Protein AF-A0A8H7Q8H1-F1 (afdb_monomer)

Mean predicted aligned error: 4.83 Å

Foldseek 3Di:
DLVVVLVVLCQCVDPDPCSVQVSLVVLLVCVVVVVDDLLCLLSLLVCLVPPDVVSVVVSLVSLLVLLVVQPDDDPVSCSLLLNVLSNLLSQLPPPQQDPDPVSVVVCLSSLVSSCSRHPDLVCLLVSLVVLVCLVQKAFPVDRVSSVSSVSVSVSNNVVSVVVCVVVVRDRDHDPDDDDRDCNTIDGPVVVVVVVVVVVVD

Structure (mmCIF, N/CA/C/O backbone):
data_AF-A0A8H7Q8H1-F1
#
_entry.id   AF-A0A8H7Q8H1-F1
#
loop_
_atom_site.group_PDB
_atom_site.id
_atom_site.type_symbol
_atom_site.label_atom_id
_atom_site.label_alt_id
_atom_site.label_comp_id
_atom_site.label_asym_id
_atom_site.label_entity_id
_atom_site.label_seq_id
_atom_site.pdbx_PDB_ins_code
_atom_site.Cartn_x
_atom_site.Cartn_y
_atom_site.Cartn_z
_atom_site.occupancy
_atom_site.B_iso_or_equiv
_atom_site.auth_seq_id
_atom_site.auth_comp_id
_atom_site.auth_asym_id
_atom_site.auth_atom_id
_atom_site.pdbx_PDB_model_num
ATOM 1 N N . SER A 1 1 ? 15.834 -10.174 -0.946 1.00 90.06 1 SER A N 1
ATOM 2 C CA . SER A 1 1 ? 16.113 -8.759 -1.277 1.00 90.06 1 SER A CA 1
ATOM 3 C C . SER A 1 1 ? 14.796 -8.019 -1.472 1.00 90.06 1 SER A C 1
ATOM 5 O O . SER A 1 1 ? 13.779 -8.690 -1.628 1.00 90.06 1 SER A O 1
ATOM 7 N N . VAL A 1 2 ? 14.800 -6.680 -1.468 1.00 92.88 2 VAL A N 1
ATOM 8 C CA . VAL A 1 2 ? 13.591 -5.875 -1.744 1.00 92.88 2 VAL A CA 1
ATOM 9 C C . VAL A 1 2 ? 13.109 -6.104 -3.183 1.00 92.88 2 VAL A C 1
ATOM 11 O O . VAL A 1 2 ? 12.002 -6.595 -3.365 1.00 92.88 2 VAL A O 1
ATOM 14 N N . LYS A 1 3 ? 14.018 -6.029 -4.167 1.00 93.44 3 LYS A N 1
ATOM 15 C CA . LYS A 1 3 ? 13.752 -6.392 -5.577 1.00 93.44 3 LYS A CA 1
ATOM 16 C C . LYS A 1 3 ? 13.130 -7.775 -5.791 1.00 93.44 3 LYS A C 1
ATOM 18 O O . LYS A 1 3 ? 12.316 -7.977 -6.684 1.00 93.44 3 LYS A O 1
ATOM 23 N N . GLY A 1 4 ? 13.532 -8.767 -4.994 1.00 96.75 4 GLY A N 1
ATOM 24 C CA . GLY A 1 4 ? 12.928 -10.101 -5.053 1.00 96.75 4 GLY A CA 1
ATOM 25 C C . GLY A 1 4 ? 11.491 -10.116 -4.527 1.00 96.75 4 GLY A C 1
ATOM 26 O O . GLY A 1 4 ? 10.650 -10.829 -5.064 1.00 96.75 4 GLY A O 1
ATOM 27 N N . PHE A 1 5 ? 11.208 -9.316 -3.498 1.00 97.25 5 PHE A N 1
ATOM 28 C CA . PHE A 1 5 ? 9.865 -9.151 -2.953 1.00 97.25 5 PHE A CA 1
ATOM 29 C C . PHE A 1 5 ? 8.951 -8.356 -3.896 1.00 97.25 5 PHE A C 1
ATOM 31 O O . PHE A 1 5 ? 7.821 -8.782 -4.090 1.00 97.25 5 PHE A O 1
ATOM 38 N N . GLU A 1 6 ? 9.435 -7.279 -4.524 1.00 96.75 6 GLU A N 1
ATOM 39 C CA . GLU A 1 6 ? 8.695 -6.522 -5.552 1.00 96.75 6 GLU A CA 1
ATOM 40 C C . GLU A 1 6 ? 8.217 -7.443 -6.681 1.00 96.75 6 GLU A C 1
ATOM 42 O O . GLU A 1 6 ? 7.028 -7.504 -6.976 1.00 96.75 6 GLU A O 1
ATOM 47 N N . LYS A 1 7 ? 9.128 -8.247 -7.247 1.00 96.88 7 LYS A N 1
ATOM 48 C CA . LYS A 1 7 ? 8.792 -9.218 -8.300 1.00 96.88 7 LYS A CA 1
ATOM 49 C C . LYS A 1 7 ? 7.787 -10.264 -7.831 1.00 96.88 7 LYS A C 1
ATOM 51 O O . LYS A 1 7 ? 6.855 -10.585 -8.556 1.00 96.88 7 LYS A O 1
ATOM 56 N N . LEU A 1 8 ? 7.977 -10.795 -6.622 1.00 98.06 8 LEU A N 1
ATOM 57 C CA . LEU A 1 8 ? 7.058 -11.770 -6.039 1.00 98.06 8 LEU A CA 1
ATOM 58 C C . LEU A 1 8 ? 5.660 -11.168 -5.833 1.00 98.06 8 LEU A C 1
ATOM 60 O O . LEU A 1 8 ? 4.670 -11.858 -6.060 1.00 98.06 8 LEU A O 1
ATOM 64 N N . ALA A 1 9 ? 5.571 -9.901 -5.423 1.00 98.31 9 ALA A N 1
ATOM 65 C CA . ALA A 1 9 ? 4.304 -9.227 -5.168 1.00 98.31 9 ALA A CA 1
ATOM 66 C C . ALA A 1 9 ? 3.413 -9.174 -6.417 1.00 98.31 9 ALA A C 1
ATOM 68 O O . ALA A 1 9 ? 2.216 -9.408 -6.292 1.00 98.31 9 ALA A O 1
ATOM 69 N N . LEU A 1 10 ? 3.990 -8.976 -7.607 1.00 98.19 10 LEU A N 1
ATOM 70 C CA . LEU A 1 10 ? 3.256 -8.935 -8.882 1.00 98.19 10 LEU A CA 1
ATOM 71 C C . LEU A 1 10 ? 2.565 -10.263 -9.245 1.00 98.19 10 LEU A C 1
ATOM 73 O O . LEU A 1 10 ? 1.699 -10.284 -10.111 1.00 98.19 10 LEU A O 1
ATOM 77 N N . THR A 1 11 ? 2.868 -11.367 -8.553 1.00 98.50 11 THR A N 1
ATOM 78 C CA . THR A 1 11 ? 2.180 -12.659 -8.754 1.00 98.50 11 THR A CA 1
ATOM 79 C C . THR A 1 11 ? 0.672 -12.5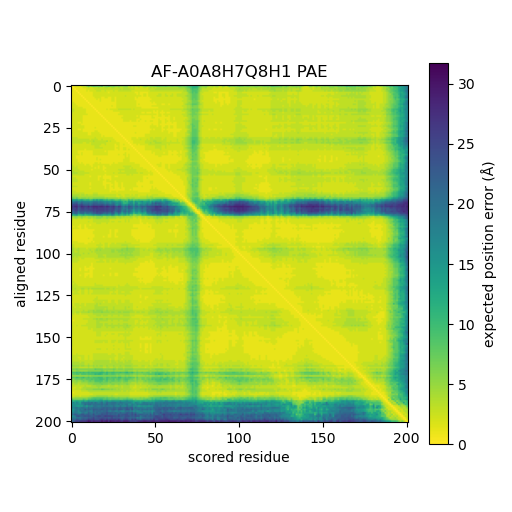63 -8.480 1.00 98.50 11 THR A C 1
ATOM 81 O O . THR A 1 11 ? -0.112 -13.291 -9.082 1.00 98.50 11 THR A O 1
ATOM 84 N N . VAL A 1 12 ? 0.221 -11.637 -7.619 1.00 98.19 12 VAL A N 1
ATOM 85 C CA . VAL A 1 12 ? -1.225 -11.389 -7.420 1.00 98.19 12 VAL A CA 1
ATOM 86 C C . VAL A 1 12 ? -1.902 -10.716 -8.618 1.00 98.19 12 VAL A C 1
ATOM 88 O O . VAL A 1 12 ? -3.112 -10.541 -8.593 1.00 98.19 12 VAL A O 1
ATOM 91 N N . GLN A 1 13 ? -1.153 -10.343 -9.655 1.00 98.19 13 GLN A N 1
ATOM 92 C CA . GLN A 1 13 ? -1.640 -9.735 -10.897 1.00 98.19 13 GLN A CA 1
ATOM 93 C C . GLN A 1 13 ? -1.313 -10.601 -12.124 1.00 98.19 13 GLN A C 1
ATOM 95 O O . GLN A 1 13 ? -1.381 -10.128 -13.256 1.00 98.19 13 GLN A O 1
ATOM 100 N N . ASP A 1 14 ? -0.952 -11.871 -11.913 1.00 98.44 14 ASP A N 1
ATOM 101 C CA . ASP A 1 14 ? -0.686 -12.819 -12.994 1.00 98.44 14 ASP A CA 1
ATOM 102 C C . ASP A 1 14 ? -1.880 -12.927 -13.960 1.00 98.44 14 ASP A C 1
ATOM 104 O O . ASP A 1 14 ? -3.038 -12.831 -13.553 1.00 98.44 14 ASP A O 1
ATOM 108 N N . ALA A 1 15 ? -1.627 -13.158 -15.248 1.00 97.38 15 ALA A N 1
ATOM 109 C CA . ALA A 1 15 ? -2.695 -13.304 -16.236 1.00 97.38 15 ALA A CA 1
ATOM 110 C C . ALA A 1 15 ? -3.632 -14.491 -15.922 1.00 97.38 15 ALA A C 1
ATOM 112 O O . ALA A 1 15 ? -4.824 -14.446 -16.236 1.00 97.38 15 ALA A O 1
ATOM 113 N N . VAL A 1 16 ? -3.118 -15.536 -15.268 1.00 98.44 16 VAL A N 1
ATOM 114 C CA . VAL A 1 16 ? -3.847 -16.759 -14.919 1.00 98.44 16 VAL A CA 1
ATOM 115 C C . VAL A 1 16 ? -4.549 -16.599 -13.570 1.00 98.44 16 VAL A C 1
ATOM 117 O O . VAL A 1 16 ? -3.918 -16.334 -12.545 1.00 98.44 16 VAL A O 1
ATOM 120 N N . PHE A 1 17 ? -5.869 -16.796 -13.553 1.00 98.31 17 PHE A N 1
ATOM 121 C CA . PHE A 1 17 ? -6.681 -16.637 -12.343 1.00 98.31 17 PHE A CA 1
ATOM 122 C C . PHE A 1 17 ? -6.233 -17.562 -11.212 1.00 98.31 17 PHE A C 1
ATOM 124 O O . PHE A 1 17 ? -6.091 -17.121 -10.076 1.00 98.31 17 PHE A O 1
ATOM 131 N N . GLU A 1 18 ? -5.951 -18.823 -11.517 1.00 98.44 18 GLU A N 1
ATOM 132 C CA . GLU A 1 18 ? -5.557 -19.838 -10.544 1.00 98.44 18 GLU A CA 1
ATOM 133 C C . GLU A 1 18 ? -4.251 -19.468 -9.829 1.00 98.44 18 GLU A C 1
ATOM 135 O O . GLU A 1 18 ? -4.090 -19.758 -8.643 1.00 98.44 18 GLU A O 1
ATOM 140 N N . VAL A 1 19 ? -3.338 -18.777 -10.524 1.00 98.56 19 VAL A N 1
ATOM 141 C CA . VAL A 1 19 ? -2.093 -18.264 -9.939 1.00 98.56 19 VAL A CA 1
ATOM 142 C C . VAL A 1 19 ? -2.401 -17.124 -8.971 1.00 98.56 19 VAL A C 1
ATOM 144 O O . VAL A 1 19 ? -1.971 -17.178 -7.815 1.00 98.56 1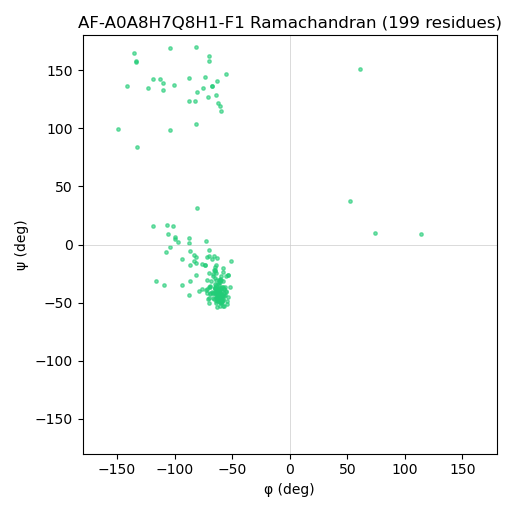9 VAL A O 1
ATOM 147 N N . ARG A 1 20 ? -3.200 -16.132 -9.396 1.00 98.50 20 ARG A N 1
ATOM 148 C CA . ARG A 1 20 ? -3.607 -15.009 -8.533 1.00 98.50 20 ARG A CA 1
ATOM 149 C C . ARG A 1 20 ? -4.361 -15.489 -7.297 1.00 98.50 20 ARG A C 1
ATOM 151 O O . ARG A 1 20 ? -4.032 -15.082 -6.182 1.00 98.50 20 ARG A O 1
ATOM 158 N N . ALA A 1 21 ? -5.341 -16.371 -7.485 1.00 98.50 21 ALA A N 1
ATOM 159 C CA . ALA A 1 21 ? -6.168 -16.934 -6.427 1.00 98.50 21 ALA A CA 1
ATOM 160 C C . ALA A 1 21 ? -5.332 -17.763 -5.449 1.00 98.50 21 ALA A C 1
ATOM 162 O O . ALA A 1 21 ? -5.311 -17.449 -4.260 1.00 98.50 21 ALA A O 1
ATOM 163 N N . GLY A 1 22 ? -4.566 -18.745 -5.935 1.00 98.62 22 GLY A N 1
ATOM 164 C CA . GLY A 1 22 ? -3.754 -19.609 -5.077 1.00 98.62 22 GLY A CA 1
ATOM 165 C C . GLY A 1 22 ? -2.695 -18.839 -4.284 1.00 98.62 22 GLY A C 1
ATOM 166 O O . GLY A 1 22 ? -2.492 -19.092 -3.093 1.00 98.62 22 GLY A O 1
ATOM 167 N N . PHE A 1 23 ? -2.050 -17.847 -4.905 1.00 98.62 23 PHE A N 1
ATOM 168 C CA . PHE A 1 23 ? -1.070 -17.009 -4.217 1.00 98.62 23 PHE A CA 1
ATOM 169 C C . PHE A 1 23 ? -1.726 -16.092 -3.171 1.00 98.62 23 PHE A C 1
ATOM 171 O O . PHE A 1 23 ? -1.230 -15.978 -2.047 1.00 98.62 23 PHE A O 1
ATOM 178 N N . SER A 1 24 ? -2.876 -15.496 -3.495 1.00 98.56 24 SER A N 1
ATOM 179 C CA . SER A 1 24 ? -3.635 -14.651 -2.564 1.00 98.56 24 SER A CA 1
ATOM 180 C C . SER A 1 24 ? -4.174 -15.446 -1.374 1.00 98.56 24 SER A C 1
ATOM 182 O O . SER A 1 24 ? -4.069 -14.994 -0.233 1.00 98.56 24 SER A O 1
ATOM 184 N N . GLU A 1 25 ? -4.696 -16.651 -1.607 1.00 98.25 25 GLU A N 1
ATOM 185 C CA . GLU A 1 25 ? -5.156 -17.565 -0.560 1.00 98.25 25 GLU A CA 1
ATOM 186 C C . GLU A 1 25 ? -4.021 -17.965 0.384 1.00 98.25 25 GLU A C 1
ATOM 188 O O . GLU A 1 25 ? -4.196 -17.933 1.604 1.00 98.25 25 GLU A O 1
ATOM 193 N N . MET A 1 26 ? -2.842 -18.283 -0.161 1.00 98.50 26 MET A N 1
ATOM 194 C CA . MET A 1 26 ? -1.646 -18.563 0.633 1.00 98.50 26 MET A CA 1
ATOM 195 C C . MET A 1 26 ? -1.266 -17.356 1.504 1.00 98.50 26 MET A C 1
ATOM 197 O O . MET A 1 26 ? -1.068 -17.521 2.708 1.00 98.50 26 MET A O 1
ATOM 201 N N . ILE A 1 27 ? -1.219 -16.143 0.933 1.00 98.38 27 ILE A N 1
ATOM 202 C CA . ILE A 1 27 ? -0.921 -14.918 1.693 1.00 98.38 27 ILE A CA 1
ATOM 203 C C . ILE A 1 27 ? -1.935 -14.719 2.822 1.00 98.38 27 ILE A C 1
ATOM 205 O O . ILE A 1 27 ? -1.538 -14.490 3.964 1.00 98.38 27 ILE A O 1
ATOM 209 N N . ILE A 1 28 ? -3.233 -14.818 2.525 1.00 97.44 28 ILE A N 1
ATOM 210 C CA . ILE A 1 28 ? -4.310 -14.636 3.507 1.00 97.44 28 ILE A CA 1
ATOM 211 C C . ILE A 1 28 ? -4.180 -15.658 4.640 1.00 97.44 28 ILE A C 1
ATOM 213 O O . ILE A 1 28 ? -4.184 -15.279 5.813 1.00 97.44 28 ILE A O 1
ATOM 217 N N . ARG A 1 29 ? -4.021 -16.943 4.302 1.00 97.50 29 ARG A N 1
ATOM 218 C CA . ARG A 1 29 ? -3.867 -18.035 5.270 1.00 97.50 29 ARG A CA 1
ATOM 219 C C . ARG A 1 29 ? -2.662 -17.810 6.182 1.00 97.50 29 ARG A C 1
ATOM 221 O O . ARG A 1 29 ? -2.789 -17.936 7.401 1.00 97.50 29 ARG A O 1
ATOM 228 N N . ASP A 1 30 ? -1.514 -17.464 5.609 1.00 97.44 30 ASP A N 1
ATOM 229 C CA . ASP A 1 30 ? -0.256 -17.397 6.354 1.00 97.44 30 ASP A CA 1
ATOM 230 C C . ASP A 1 3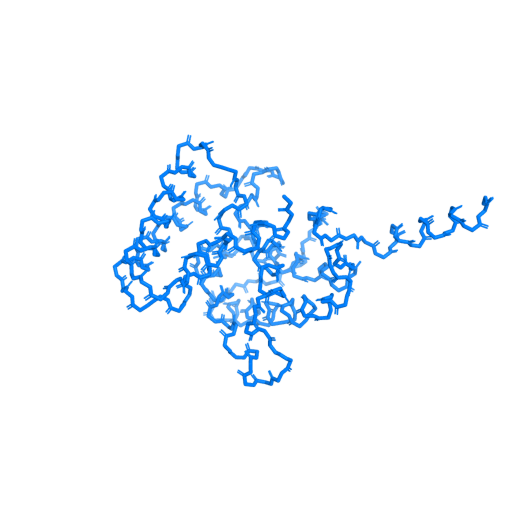0 ? -0.108 -16.076 7.129 1.00 97.44 30 ASP A C 1
ATOM 232 O O . ASP A 1 30 ? 0.504 -16.052 8.196 1.00 97.44 30 ASP A O 1
ATOM 236 N N . LEU A 1 31 ? -0.743 -14.986 6.681 1.00 94.88 31 LEU A N 1
ATOM 237 C CA . LEU A 1 31 ? -0.927 -13.786 7.507 1.00 94.88 31 LEU A CA 1
ATOM 238 C C . LEU A 1 31 ? -1.884 -14.052 8.675 1.00 94.88 31 LEU A C 1
ATOM 240 O O . LEU A 1 31 ? -1.629 -13.597 9.789 1.00 94.88 31 LEU A O 1
ATOM 244 N N . GLN A 1 32 ? -2.970 -14.799 8.449 1.00 92.56 32 GLN A N 1
ATOM 245 C CA . GLN A 1 32 ? -3.942 -15.120 9.496 1.00 92.56 32 GLN A CA 1
ATOM 246 C C . GLN A 1 32 ? -3.341 -16.000 10.600 1.00 92.56 32 GLN A C 1
ATOM 248 O O . GLN A 1 32 ? -3.680 -15.821 11.770 1.00 92.56 32 GLN A O 1
ATOM 253 N N . SER A 1 33 ? -2.456 -16.936 10.246 1.00 93.38 33 SER A N 1
ATOM 254 C CA . SER A 1 33 ? -1.745 -17.788 11.208 1.00 93.38 33 SER A CA 1
ATOM 255 C C . SER A 1 33 ? -0.524 -17.113 11.844 1.00 93.38 33 SER A C 1
ATOM 257 O O . SER A 1 33 ? 0.036 -17.648 12.799 1.00 93.38 33 SER A O 1
ATOM 259 N N . GLY A 1 34 ? -0.101 -15.952 11.331 1.00 91.38 34 GLY A N 1
ATOM 260 C CA . GLY A 1 34 ? 1.136 -15.279 11.737 1.00 91.38 34 GLY A CA 1
ATOM 261 C C . GLY A 1 34 ? 2.412 -15.939 11.200 1.00 91.38 34 GLY A C 1
ATOM 262 O O . GLY A 1 34 ? 3.507 -15.563 11.612 1.00 91.38 34 GLY A O 1
ATOM 263 N N . ALA A 1 35 ? 2.290 -16.906 10.285 1.00 95.56 35 ALA A N 1
ATOM 264 C CA . ALA A 1 35 ? 3.418 -17.556 9.621 1.00 95.56 35 ALA A CA 1
ATOM 265 C C . ALA A 1 35 ? 4.090 -16.659 8.564 1.00 95.56 35 ALA A C 1
ATOM 267 O O . ALA A 1 35 ? 5.228 -16.916 8.171 1.00 95.56 35 ALA A O 1
ATOM 268 N N . LEU A 1 36 ? 3.406 -15.602 8.110 1.00 95.31 36 LEU A N 1
ATOM 269 C CA . LEU A 1 36 ? 3.907 -14.661 7.112 1.00 95.31 36 LEU A CA 1
ATOM 270 C C . LEU A 1 36 ? 4.153 -13.268 7.701 1.00 95.31 36 LEU A C 1
ATOM 272 O O . LEU A 1 36 ? 3.389 -12.763 8.521 1.00 95.31 36 LEU A O 1
ATOM 276 N N . HIS A 1 37 ? 5.224 -12.616 7.242 1.00 94.31 37 HIS A N 1
ATOM 277 C CA . HIS A 1 37 ? 5.578 -11.269 7.688 1.00 94.31 37 HIS A CA 1
ATOM 278 C C . HIS A 1 37 ? 4.485 -10.237 7.316 1.00 94.31 37 HIS A C 1
ATOM 280 O O . HIS A 1 37 ? 4.009 -10.252 6.179 1.00 94.31 37 HIS A O 1
ATOM 286 N N . PRO A 1 38 ? 4.149 -9.253 8.176 1.00 92.62 38 PRO A N 1
ATOM 287 C CA . PRO A 1 38 ? 3.082 -8.279 7.901 1.00 92.62 38 PRO A CA 1
ATOM 288 C C . PRO A 1 38 ? 3.252 -7.441 6.624 1.00 92.62 38 PRO A C 1
ATOM 290 O O . PRO A 1 38 ? 2.277 -6.940 6.076 1.00 92.62 38 PRO A O 1
ATOM 293 N N . ARG A 1 39 ? 4.470 -7.318 6.084 1.00 93.62 39 ARG A N 1
ATOM 294 C CA . ARG A 1 39 ? 4.707 -6.627 4.796 1.00 93.62 39 ARG A CA 1
ATOM 295 C C . ARG A 1 39 ? 3.839 -7.164 3.647 1.00 93.62 39 ARG A C 1
ATOM 297 O O . ARG A 1 39 ? 3.554 -6.427 2.712 1.00 93.62 39 ARG A O 1
ATOM 304 N N . TYR A 1 40 ? 3.405 -8.427 3.717 1.00 97.12 40 TYR A N 1
ATOM 305 C CA . TYR A 1 40 ? 2.558 -9.038 2.693 1.00 97.12 40 TYR A CA 1
ATOM 306 C C . TYR A 1 40 ? 1.113 -8.509 2.691 1.00 97.12 40 TYR A C 1
ATOM 308 O O . TYR A 1 40 ? 0.416 -8.719 1.704 1.00 97.12 40 TYR A O 1
ATOM 316 N N . PHE A 1 41 ? 0.675 -7.745 3.704 1.00 97.00 41 PHE A N 1
ATOM 317 C CA . PHE A 1 41 ? -0.578 -6.980 3.601 1.00 97.00 41 PHE A CA 1
ATOM 318 C C . PHE A 1 41 ? -0.553 -6.031 2.398 1.00 97.00 41 PHE A C 1
ATOM 320 O O . PHE A 1 41 ? -1.553 -5.921 1.698 1.00 97.00 41 PHE A O 1
ATOM 327 N N . ALA A 1 42 ? 0.601 -5.411 2.119 1.00 97.56 42 ALA A N 1
ATOM 328 C CA . ALA A 1 42 ? 0.773 -4.495 0.994 1.00 97.56 42 ALA A CA 1
ATOM 329 C C . ALA A 1 42 ? 0.466 -5.157 -0.361 1.00 97.56 42 ALA A C 1
ATOM 331 O O . ALA A 1 42 ? -0.127 -4.538 -1.237 1.00 97.56 42 ALA A O 1
ATOM 332 N N . VAL A 1 43 ? 0.829 -6.437 -0.498 1.00 98.56 43 VAL A N 1
ATOM 333 C CA . VAL A 1 43 ? 0.649 -7.221 -1.727 1.00 98.56 43 VAL A CA 1
ATOM 334 C C . VAL A 1 43 ? -0.834 -7.401 -2.048 1.00 98.56 43 VAL A C 1
ATOM 336 O O . VAL A 1 43 ? -1.232 -7.275 -3.198 1.00 98.56 43 VAL A O 1
ATOM 339 N N . LEU A 1 44 ? -1.681 -7.611 -1.037 1.00 98.56 44 LEU A N 1
ATOM 340 C CA . LEU A 1 44 ? -3.121 -7.785 -1.244 1.00 98.56 44 LEU A CA 1
ATOM 341 C C . LEU A 1 44 ? -3.812 -6.526 -1.786 1.00 98.56 44 LEU A C 1
ATOM 343 O O . LEU A 1 44 ? -4.874 -6.637 -2.393 1.00 98.56 44 LEU A O 1
ATOM 347 N N . PHE A 1 45 ? -3.230 -5.337 -1.605 1.00 98.62 45 PHE A N 1
ATOM 348 C CA . PHE A 1 45 ? -3.770 -4.115 -2.205 1.00 98.62 45 PHE A CA 1
ATOM 349 C C . PHE A 1 45 ? -3.474 -4.011 -3.707 1.00 98.62 45 PHE A C 1
ATOM 351 O O . PHE A 1 45 ? -4.179 -3.280 -4.392 1.00 98.62 45 PHE A O 1
ATOM 358 N N . LEU A 1 46 ? -2.520 -4.780 -4.251 1.00 98.62 46 LEU A N 1
ATOM 359 C CA . LEU A 1 46 ? -2.280 -4.865 -5.702 1.00 98.62 46 LEU A CA 1
ATOM 360 C C . LEU A 1 46 ? -3.404 -5.600 -6.452 1.00 98.62 46 LEU A C 1
ATOM 362 O O . LEU A 1 46 ? -3.479 -5.542 -7.676 1.00 98.62 46 LEU A O 1
ATOM 366 N N . LEU A 1 47 ? -4.334 -6.230 -5.732 1.00 98.38 47 LEU A N 1
ATOM 367 C CA . LEU A 1 47 ? -5.535 -6.815 -6.324 1.00 98.38 47 LEU A CA 1
ATOM 368 C C . LEU A 1 47 ? -6.561 -5.763 -6.765 1.00 98.38 47 LEU A C 1
ATOM 370 O O . LEU A 1 47 ? -7.632 -6.148 -7.200 1.00 98.38 47 LEU A O 1
ATOM 374 N N . ALA A 1 48 ? -6.307 -4.453 -6.661 1.00 98.12 48 ALA A N 1
ATOM 375 C CA . ALA A 1 48 ? -7.317 -3.417 -6.923 1.00 98.12 48 ALA A CA 1
ATOM 376 C C . ALA A 1 48 ? -8.019 -3.498 -8.290 1.00 98.12 48 ALA A C 1
ATOM 378 O O . ALA A 1 48 ? -9.174 -3.085 -8.390 1.00 98.12 48 ALA A O 1
ATOM 379 N N . HIS A 1 49 ? -7.357 -4.073 -9.296 1.00 97.50 49 HIS A N 1
ATOM 380 C CA . HIS A 1 49 ? -7.910 -4.320 -10.633 1.00 97.50 49 HIS A CA 1
ATOM 381 C C . HIS A 1 49 ? -8.349 -5.776 -10.864 1.00 97.50 49 HIS A C 1
ATOM 383 O O . HIS A 1 49 ? -8.528 -6.186 -12.006 1.00 97.50 49 HIS A O 1
ATOM 389 N N . GLU A 1 50 ? -8.511 -6.577 -9.807 1.00 98.00 50 GLU A N 1
ATOM 390 C CA . GLU A 1 50 ? -8.900 -7.988 -9.909 1.00 98.00 50 GLU A CA 1
ATOM 391 C C . GLU A 1 50 ? -10.274 -8.135 -10.590 1.00 98.00 50 GLU A C 1
ATOM 393 O O . GLU A 1 50 ? -11.276 -7.644 -10.050 1.00 98.00 50 GLU A O 1
ATOM 398 N N . PRO A 1 51 ? -10.353 -8.832 -11.743 1.00 97.56 51 PRO A N 1
ATOM 399 C CA . PRO A 1 51 ? -11.618 -9.055 -12.439 1.00 97.56 51 PRO A CA 1
ATOM 400 C C . PRO A 1 51 ? -12.568 -9.980 -11.666 1.00 97.56 51 PRO A C 1
ATOM 402 O O . PRO A 1 51 ? -13.791 -9.802 -11.733 1.00 97.56 51 PRO A O 1
ATOM 405 N N . GLU A 1 52 ? -12.036 -10.936 -10.898 1.00 98.12 52 GLU A N 1
ATOM 406 C CA . GLU A 1 52 ? -12.847 -11.906 -10.170 1.00 98.12 52 GLU A CA 1
ATOM 407 C C . GLU A 1 52 ? -13.379 -11.337 -8.850 1.00 98.12 52 GLU A C 1
ATOM 409 O O . GLU A 1 52 ? -12.702 -11.237 -7.819 1.00 98.12 52 GLU A O 1
ATOM 414 N N . LYS A 1 53 ? -14.668 -10.985 -8.871 1.00 97.06 53 LYS A N 1
ATOM 415 C CA . LYS A 1 53 ? -15.360 -10.303 -7.764 1.00 97.06 53 LYS A CA 1
ATOM 416 C C . LYS A 1 53 ? -15.315 -11.075 -6.447 1.00 97.06 53 LYS A C 1
ATOM 418 O O . LYS A 1 53 ? -15.337 -10.455 -5.382 1.00 97.06 53 LYS A O 1
ATOM 423 N N . ASP A 1 54 ? -15.289 -12.401 -6.506 1.00 97.69 54 ASP A N 1
ATOM 424 C CA . ASP A 1 54 ? -15.274 -13.258 -5.322 1.00 97.69 54 ASP A CA 1
ATOM 425 C C . ASP A 1 54 ? -13.936 -13.177 -4.583 1.00 97.69 54 ASP A C 1
ATOM 427 O O . ASP A 1 54 ? -13.934 -12.941 -3.370 1.00 97.69 54 ASP A O 1
ATOM 431 N N . LEU A 1 55 ? -12.819 -13.245 -5.317 1.00 97.75 55 LEU A N 1
ATOM 432 C CA . LEU A 1 55 ? -11.476 -13.066 -4.765 1.00 97.75 55 LEU A CA 1
ATOM 433 C C . LEU A 1 55 ? -11.327 -11.667 -4.155 1.00 97.75 55 LEU A C 1
ATOM 435 O O . LEU A 1 55 ? -10.949 -11.521 -2.992 1.00 97.75 55 LEU A O 1
ATOM 439 N N . MET A 1 56 ? -11.738 -10.631 -4.890 1.00 98.12 56 MET A N 1
ATOM 440 C CA . MET A 1 56 ? -11.742 -9.252 -4.393 1.00 98.12 56 MET A CA 1
ATOM 441 C C . MET A 1 56 ? -12.579 -9.095 -3.110 1.00 98.12 56 MET A C 1
ATOM 443 O O . MET A 1 56 ? -12.153 -8.454 -2.143 1.00 98.12 56 MET A O 1
ATOM 447 N N . ARG A 1 57 ? -13.778 -9.691 -3.062 1.00 97.88 57 ARG A N 1
ATOM 448 C CA . ARG A 1 57 ? -14.658 -9.638 -1.885 1.00 97.88 57 ARG A CA 1
ATOM 449 C C . ARG A 1 57 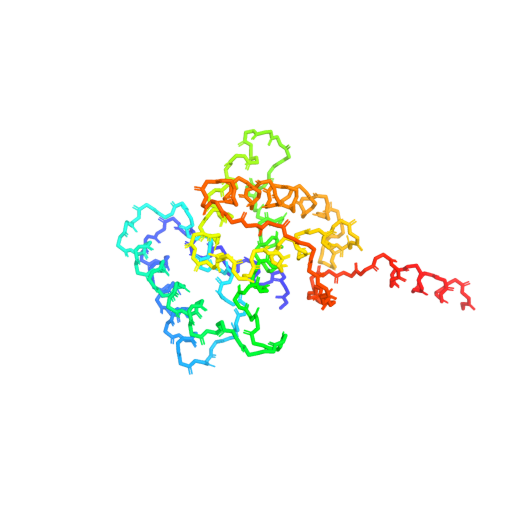? -14.011 -10.305 -0.671 1.00 97.88 57 ARG A C 1
ATOM 451 O O . ARG A 1 57 ? -14.046 -9.723 0.417 1.00 97.88 57 ARG A O 1
ATOM 458 N N . GLN A 1 58 ? -13.420 -11.487 -0.845 1.00 97.69 58 GLN A N 1
ATOM 459 C CA . GLN A 1 58 ? -12.717 -12.212 0.217 1.00 97.69 58 GLN A CA 1
ATOM 460 C C . GLN A 1 58 ? -11.529 -11.405 0.750 1.00 97.69 58 GLN A C 1
ATOM 462 O O . GLN A 1 58 ? -11.417 -11.205 1.963 1.00 97.69 58 GLN A O 1
ATOM 467 N N . THR A 1 59 ? -10.699 -10.866 -0.143 1.00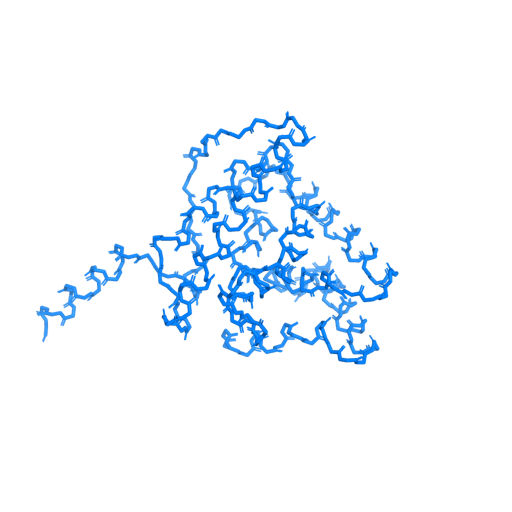 97.75 59 THR A N 1
ATOM 468 C CA . THR A 1 59 ? -9.548 -10.028 0.209 1.00 97.75 59 THR A CA 1
ATOM 469 C C . THR A 1 59 ? -9.973 -8.781 0.985 1.00 97.75 59 THR A C 1
ATOM 471 O O . THR A 1 59 ? -9.433 -8.504 2.058 1.00 97.75 59 THR A O 1
ATOM 474 N N . LYS A 1 60 ? -11.001 -8.056 0.520 1.00 98.00 60 LYS A N 1
ATOM 475 C CA . LYS A 1 60 ? -11.542 -6.887 1.237 1.00 98.00 60 LYS A CA 1
ATOM 476 C C . LYS A 1 60 ? -12.038 -7.249 2.635 1.00 98.00 60 LYS A C 1
ATOM 478 O O . LYS A 1 60 ? -11.775 -6.508 3.584 1.00 98.00 60 LYS A O 1
ATOM 483 N N . ALA A 1 61 ? -12.760 -8.362 2.772 1.00 97.44 61 ALA A N 1
ATOM 484 C CA . ALA A 1 61 ? -13.262 -8.825 4.063 1.00 97.44 61 ALA A CA 1
ATOM 485 C C . ALA A 1 61 ? -12.113 -9.151 5.031 1.00 97.44 61 ALA A C 1
ATOM 487 O O . ALA A 1 61 ? -12.150 -8.731 6.190 1.00 97.44 61 ALA A O 1
ATOM 488 N N . PHE A 1 62 ? -11.073 -9.830 4.541 1.00 96.56 62 PHE A N 1
ATOM 489 C CA . PHE A 1 62 ? -9.864 -10.132 5.301 1.00 96.56 62 PHE A CA 1
ATOM 490 C C . PHE A 1 62 ? -9.147 -8.857 5.773 1.00 96.56 62 PHE A C 1
ATOM 492 O O . PHE A 1 62 ? -8.943 -8.676 6.976 1.00 96.56 62 PHE A O 1
ATOM 499 N N . LEU A 1 63 ? -8.846 -7.931 4.859 1.00 96.19 63 LEU A N 1
ATOM 500 C CA . LEU A 1 63 ? -8.152 -6.678 5.174 1.00 96.19 63 LEU A CA 1
ATOM 501 C C . LEU A 1 63 ? -8.928 -5.833 6.194 1.00 96.19 63 LEU A C 1
ATOM 503 O O . LEU A 1 63 ? -8.357 -5.387 7.187 1.00 96.19 63 LEU A O 1
ATOM 507 N N . LYS A 1 64 ? -10.247 -5.682 6.014 1.00 95.38 64 LYS A N 1
ATOM 508 C CA . LYS A 1 64 ? -11.112 -4.939 6.951 1.00 95.38 64 LYS A CA 1
ATOM 509 C C . LYS A 1 64 ? -11.163 -5.578 8.334 1.00 95.38 64 LYS A C 1
ATOM 511 O O . LYS A 1 64 ? -11.191 -4.869 9.339 1.00 95.38 64 LYS A O 1
ATOM 516 N N . LYS A 1 65 ? -11.194 -6.913 8.404 1.00 92.75 65 LYS A N 1
ATOM 517 C CA . LYS A 1 65 ? -11.148 -7.642 9.678 1.00 92.75 65 LYS A CA 1
ATOM 518 C C . LYS A 1 65 ? -9.839 -7.351 10.412 1.00 92.75 65 LYS A C 1
ATOM 520 O O . LYS A 1 65 ? -9.878 -7.031 11.596 1.00 92.75 65 LYS A O 1
ATOM 525 N N . HIS A 1 66 ? -8.705 -7.410 9.715 1.00 89.44 66 HIS A N 1
ATOM 526 C CA . HIS A 1 66 ? -7.405 -7.121 10.318 1.00 89.44 66 HIS A CA 1
ATOM 527 C C . HIS A 1 66 ? -7.234 -5.643 10.681 1.00 89.44 66 HIS A C 1
ATOM 529 O O . HIS A 1 66 ? -6.691 -5.367 11.744 1.00 89.44 66 HIS A O 1
ATOM 535 N N . ALA A 1 67 ? -7.754 -4.698 9.896 1.00 88.31 67 ALA A N 1
ATOM 536 C CA . ALA A 1 67 ? -7.754 -3.286 10.284 1.00 88.31 67 ALA A CA 1
ATOM 537 C C . ALA A 1 67 ? -8.461 -3.097 11.635 1.00 88.31 67 ALA A C 1
ATOM 539 O O . ALA A 1 67 ? -7.858 -2.628 12.596 1.00 88.31 67 ALA A O 1
ATOM 540 N N . LYS A 1 68 ? -9.694 -3.611 11.758 1.00 83.38 68 LYS A N 1
ATOM 541 C CA . LYS A 1 68 ? -10.513 -3.530 12.982 1.00 83.38 68 LYS A CA 1
ATOM 542 C C . LYS A 1 68 ? -9.848 -4.114 14.226 1.00 83.38 68 LYS A C 1
ATOM 544 O O . LYS A 1 68 ? -9.936 -3.511 15.287 1.00 83.38 68 LYS A O 1
ATOM 549 N N . VAL A 1 69 ? -9.208 -5.276 14.110 1.00 72.81 69 VAL A N 1
ATOM 550 C CA . VAL A 1 69 ? -8.606 -5.974 15.261 1.00 72.81 69 VAL A CA 1
ATOM 551 C C . VAL A 1 69 ? -7.369 -5.247 15.807 1.00 72.81 69 VAL A C 1
ATOM 553 O O . VAL A 1 69 ? -7.050 -5.399 16.983 1.00 72.81 69 VAL A O 1
ATOM 556 N N . ASN A 1 70 ? -6.682 -4.449 14.985 1.00 63.09 70 ASN A N 1
ATOM 557 C CA . ASN A 1 70 ? -5.424 -3.802 15.371 1.00 63.09 70 ASN A CA 1
ATOM 558 C C . ASN A 1 70 ? -5.549 -2.312 15.701 1.00 63.09 70 ASN A C 1
ATOM 560 O O . ASN A 1 70 ? -4.566 -1.708 16.134 1.00 63.09 70 ASN A O 1
ATOM 564 N N . HIS A 1 71 ? -6.743 -1.730 15.569 1.00 55.66 71 HIS A N 1
ATOM 565 C CA . HIS A 1 71 ? -7.005 -0.384 16.065 1.00 55.66 71 HIS A CA 1
ATOM 566 C C . HIS A 1 71 ? -6.831 -0.335 17.594 1.00 55.66 71 HIS A C 1
ATOM 568 O O . HIS A 1 71 ? -7.505 -1.052 18.331 1.00 55.66 71 HIS A O 1
ATOM 574 N N . GLY A 1 72 ? -5.932 0.532 18.076 1.00 49.16 72 GLY A N 1
ATOM 575 C CA . GLY A 1 72 ? -5.941 0.988 19.474 1.00 49.16 72 GLY A CA 1
ATOM 576 C C . GLY A 1 72 ? -4.774 0.592 20.387 1.00 49.16 72 GLY A C 1
ATOM 577 O O . GLY A 1 72 ? -4.859 0.854 21.583 1.00 49.16 72 GLY A O 1
ATOM 578 N N . LEU A 1 73 ? -3.671 0.007 19.904 1.00 41.28 73 LEU A N 1
ATOM 579 C CA . LEU A 1 73 ? -2.580 -0.430 20.795 1.00 41.28 73 LEU A CA 1
ATOM 580 C C . LEU A 1 73 ? -1.184 -0.012 20.318 1.00 41.28 73 LEU A C 1
ATOM 582 O O . LEU A 1 73 ? -0.457 -0.837 19.782 1.00 41.28 73 LEU A O 1
ATOM 586 N N . VAL A 1 74 ? -0.783 1.227 20.639 1.00 49.31 74 VAL A N 1
ATOM 587 C CA . VAL A 1 74 ? 0.604 1.742 20.563 1.00 49.31 74 VAL A CA 1
ATOM 588 C C . VAL A 1 74 ? 1.204 1.717 19.139 1.00 49.31 74 VAL A C 1
ATOM 590 O O . VAL A 1 74 ? 0.898 0.874 18.304 1.00 49.31 74 VAL A O 1
ATOM 593 N N . ALA A 1 75 ? 2.119 2.641 18.834 1.00 48.31 75 ALA A N 1
ATOM 594 C CA . ALA A 1 75 ? 2.784 2.762 17.526 1.00 48.31 75 ALA A CA 1
ATOM 595 C C . ALA A 1 75 ? 3.426 1.458 16.977 1.00 48.31 75 ALA A C 1
ATOM 597 O O . ALA A 1 75 ? 3.755 1.389 15.798 1.00 48.31 75 ALA A O 1
ATOM 598 N N . GLN A 1 76 ? 3.590 0.418 17.805 1.00 42.09 76 GLN A N 1
ATOM 599 C CA . GLN A 1 76 ? 4.159 -0.881 17.430 1.00 42.09 76 GLN A CA 1
ATOM 600 C C . GLN A 1 76 ? 3.165 -1.865 16.778 1.00 42.09 76 GLN A C 1
ATOM 602 O O . GLN A 1 76 ? 3.616 -2.838 16.183 1.00 42.09 76 GLN A O 1
ATOM 607 N N . LYS A 1 77 ? 1.840 -1.645 16.842 1.00 55.62 77 LYS A N 1
ATOM 608 C CA . LYS A 1 77 ? 0.842 -2.535 16.198 1.00 55.62 77 LYS A CA 1
ATOM 609 C C . LYS A 1 77 ? 0.210 -1.968 14.927 1.00 55.62 77 LYS A C 1
ATOM 611 O O . LYS A 1 77 ? -0.693 -2.579 14.369 1.00 55.62 77 LYS A O 1
ATOM 616 N N . SER A 1 78 ? 0.735 -0.856 14.420 1.00 73.38 78 SER A N 1
ATOM 617 C CA . SER A 1 78 ? 0.211 -0.173 13.233 1.00 73.38 78 SER A CA 1
ATOM 618 C C . SER A 1 78 ? 0.656 -0.810 11.909 1.00 73.38 78 SER A C 1
ATOM 620 O O . SER A 1 78 ? 0.873 -0.126 10.917 1.00 73.38 78 SER A O 1
ATOM 622 N N . TYR A 1 79 ? 0.874 -2.127 11.877 1.00 84.50 79 TYR A N 1
ATOM 623 C CA . TYR A 1 79 ? 1.464 -2.792 10.712 1.00 84.50 79 TYR A CA 1
ATOM 624 C C . TYR A 1 79 ? 0.582 -2.690 9.465 1.00 84.50 79 TYR A C 1
ATOM 626 O O . TYR A 1 79 ? 1.105 -2.642 8.352 1.00 84.50 79 TYR A O 1
ATOM 634 N N . ILE A 1 80 ? -0.741 -2.628 9.640 1.00 89.81 80 ILE A N 1
ATOM 635 C CA . ILE A 1 80 ? -1.669 -2.489 8.522 1.00 89.81 80 ILE A CA 1
ATOM 636 C C . ILE A 1 80 ? -1.731 -1.048 8.013 1.00 89.81 80 ILE A C 1
ATOM 638 O O . ILE A 1 80 ? -1.698 -0.853 6.806 1.00 89.81 80 ILE A O 1
ATOM 642 N N . GLU A 1 81 ? -1.711 -0.025 8.869 1.00 92.56 81 GLU A N 1
ATOM 643 C CA . GLU A 1 81 ? -1.575 1.358 8.396 1.00 92.56 81 GLU A CA 1
ATOM 644 C C . GLU A 1 81 ? -0.200 1.600 7.767 1.00 92.56 81 GLU A C 1
ATOM 646 O O . GLU A 1 81 ? -0.097 2.197 6.699 1.00 92.56 81 GLU A O 1
ATOM 651 N N . MET A 1 82 ? 0.860 1.068 8.381 1.00 93.12 82 MET A N 1
ATOM 652 C CA . MET A 1 82 ? 2.223 1.139 7.854 1.00 93.12 82 MET A CA 1
ATOM 653 C C . MET A 1 82 ? 2.402 0.325 6.568 1.00 93.12 82 MET A C 1
ATOM 655 O O . MET A 1 82 ? 3.391 0.519 5.862 1.00 93.12 82 MET A O 1
ATOM 659 N N . SER A 1 83 ? 1.449 -0.540 6.204 1.00 95.31 83 SER A N 1
ATOM 660 C CA . SER A 1 83 ? 1.449 -1.173 4.883 1.00 95.31 83 SER A CA 1
ATOM 661 C C . SER A 1 83 ? 1.264 -0.157 3.750 1.00 95.31 83 SER A C 1
ATOM 663 O O . SER A 1 83 ? 1.691 -0.448 2.639 1.00 95.31 83 SER A O 1
ATOM 665 N N . LEU A 1 84 ? 0.779 1.065 4.036 1.00 97.69 84 LEU A N 1
ATOM 666 C CA . LEU A 1 84 ? 0.813 2.190 3.095 1.00 97.69 84 LEU A CA 1
ATOM 667 C C . LEU A 1 84 ? 2.235 2.476 2.599 1.00 97.69 84 LEU A C 1
ATOM 669 O O . LEU A 1 84 ? 2.428 2.741 1.418 1.00 97.69 84 LEU A O 1
ATOM 673 N N . VAL A 1 85 ? 3.234 2.390 3.485 1.00 97.62 85 VAL A N 1
ATOM 674 C CA . VAL A 1 85 ? 4.642 2.632 3.131 1.00 97.62 85 VAL A CA 1
ATOM 675 C C . VAL A 1 85 ? 5.126 1.620 2.105 1.00 97.62 85 VAL A C 1
ATOM 677 O O . VAL A 1 85 ? 5.719 1.978 1.092 1.00 97.62 85 VAL A O 1
ATOM 680 N N . GLN A 1 86 ? 4.819 0.351 2.356 1.00 97.44 86 GLN A N 1
ATOM 681 C CA . GLN A 1 86 ? 5.179 -0.736 1.461 1.00 97.44 86 GLN A CA 1
ATOM 682 C C . GLN A 1 86 ? 4.372 -0.688 0.156 1.00 97.44 86 GLN A C 1
ATOM 684 O O . GLN A 1 86 ? 4.930 -0.987 -0.893 1.00 97.44 86 GLN A O 1
ATOM 689 N N . LEU A 1 87 ? 3.094 -0.297 0.205 1.00 98.69 87 LEU A N 1
ATOM 690 C CA . LEU A 1 87 ? 2.244 -0.146 -0.974 1.00 98.69 87 LEU A CA 1
ATOM 691 C C . LEU A 1 87 ? 2.768 0.960 -1.890 1.00 98.69 87 LEU A C 1
ATOM 693 O O . LEU A 1 87 ? 2.972 0.703 -3.067 1.00 98.69 87 LEU A O 1
ATOM 697 N N . VAL A 1 88 ? 3.049 2.156 -1.363 1.00 98.62 88 VAL A N 1
ATOM 698 C CA . VAL A 1 88 ? 3.615 3.257 -2.164 1.00 98.62 88 VAL A CA 1
ATOM 699 C C . VAL A 1 88 ? 4.926 2.833 -2.820 1.00 98.62 88 VAL A C 1
ATOM 701 O O . VAL A 1 88 ? 5.112 3.095 -4.002 1.00 98.62 88 VAL A O 1
ATOM 704 N N . HIS A 1 89 ? 5.792 2.118 -2.099 1.00 98.50 89 HIS A N 1
ATOM 705 C CA . HIS A 1 89 ? 7.024 1.587 -2.676 1.00 98.50 89 HIS A CA 1
ATOM 706 C C . HIS A 1 89 ? 6.755 0.571 -3.801 1.00 98.50 89 HIS A C 1
ATOM 708 O O . HIS A 1 89 ? 7.311 0.704 -4.885 1.00 98.50 89 HIS A O 1
ATOM 714 N N . LEU A 1 90 ? 5.858 -0.402 -3.591 1.00 98.62 90 LEU A N 1
ATOM 715 C CA . LEU A 1 90 ? 5.487 -1.375 -4.629 1.00 98.62 90 LEU A CA 1
ATOM 716 C C . LEU A 1 90 ? 4.910 -0.697 -5.879 1.00 98.62 90 LEU A C 1
ATOM 718 O O . LEU A 1 90 ? 5.231 -1.105 -6.989 1.00 98.62 90 LEU A O 1
ATOM 722 N N . LEU A 1 91 ? 4.088 0.340 -5.705 1.00 98.69 91 LEU A N 1
ATOM 723 C CA . LEU A 1 91 ? 3.506 1.099 -6.811 1.00 98.69 91 LEU A CA 1
ATOM 724 C C . LEU A 1 91 ? 4.547 1.970 -7.527 1.00 98.69 91 LEU A C 1
ATOM 726 O O . LEU A 1 91 ? 4.524 2.056 -8.749 1.00 98.69 91 LEU A O 1
ATOM 730 N N . ALA A 1 92 ? 5.481 2.579 -6.793 1.00 98.38 92 ALA A N 1
ATOM 731 C CA . ALA A 1 92 ? 6.548 3.402 -7.364 1.00 98.38 92 ALA A CA 1
ATOM 732 C C . ALA A 1 92 ? 7.517 2.593 -8.244 1.00 98.38 92 ALA A C 1
ATOM 734 O O . ALA A 1 92 ? 8.089 3.144 -9.185 1.00 98.38 92 ALA A O 1
ATOM 735 N N . HIS A 1 93 ? 7.680 1.303 -7.932 1.00 98.25 93 HIS A N 1
ATOM 736 C CA . HIS A 1 93 ? 8.495 0.328 -8.669 1.00 98.25 93 HIS A CA 1
ATOM 737 C C . HIS A 1 93 ? 7.661 -0.569 -9.598 1.00 98.25 93 HIS A C 1
ATOM 739 O O . HIS A 1 93 ?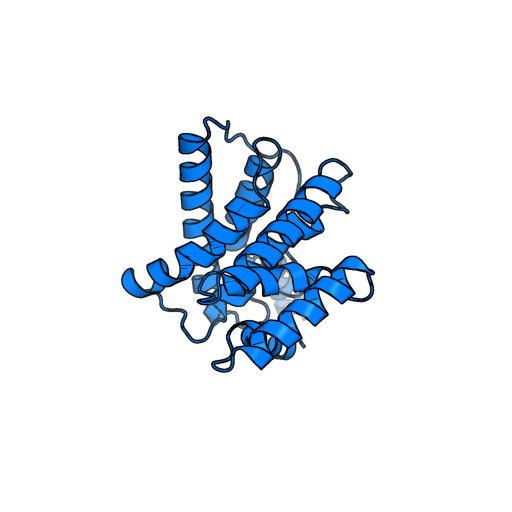 8.185 -1.520 -10.179 1.00 98.25 93 HIS A O 1
ATOM 745 N N . HIS A 1 94 ? 6.361 -0.300 -9.736 1.00 98.12 94 HIS A N 1
ATOM 746 C CA . HIS A 1 94 ? 5.482 -1.090 -10.590 1.00 98.12 94 HIS A CA 1
ATOM 747 C C . HIS A 1 94 ? 5.863 -0.888 -12.067 1.00 98.12 94 HIS A C 1
ATOM 749 O O . HIS A 1 94 ? 6.073 0.255 -12.475 1.00 98.12 94 HIS A O 1
ATOM 755 N N . PRO A 1 95 ? 5.925 -1.953 -12.892 1.00 96.69 95 PRO A N 1
ATOM 756 C CA . PRO A 1 95 ? 6.350 -1.845 -14.293 1.00 96.69 95 PRO A CA 1
ATOM 757 C C . PRO A 1 95 ? 5.464 -0.914 -15.130 1.00 96.69 95 PRO A C 1
ATOM 759 O O . PRO A 1 95 ? 5.961 -0.265 -16.044 1.00 96.69 95 PRO A O 1
ATOM 762 N N . ASP A 1 96 ? 4.180 -0.820 -14.781 1.00 95.81 96 ASP A N 1
ATOM 763 C CA . ASP A 1 96 ? 3.210 0.043 -15.469 1.00 95.81 96 ASP A CA 1
ATOM 764 C C . ASP A 1 96 ? 3.155 1.479 -14.913 1.00 95.81 96 ASP A C 1
ATOM 766 O O . ASP A 1 96 ? 2.278 2.250 -15.295 1.00 95.81 96 ASP A O 1
ATOM 770 N N . PHE A 1 97 ? 4.026 1.853 -13.966 1.00 97.44 97 PHE A N 1
ATOM 771 C CA . PHE A 1 97 ? 4.021 3.219 -13.442 1.00 97.44 97 PHE A CA 1
ATOM 772 C C . PHE A 1 97 ? 4.548 4.206 -14.487 1.00 97.44 97 PHE A C 1
ATOM 774 O O . PHE A 1 97 ? 5.665 4.070 -14.986 1.00 97.44 97 PHE A O 1
ATOM 781 N N . GLY A 1 98 ? 3.763 5.251 -14.745 1.00 95.38 98 GLY A N 1
ATOM 782 C CA . GLY A 1 98 ? 4.142 6.392 -15.567 1.00 95.38 98 GLY A CA 1
ATOM 783 C C . GLY A 1 98 ? 3.771 7.713 -14.896 1.00 95.38 98 GLY A C 1
ATOM 784 O O . GLY A 1 98 ? 2.912 7.771 -14.018 1.00 95.38 98 GLY A O 1
ATOM 785 N N . GLU A 1 99 ? 4.451 8.789 -15.291 1.00 94.50 99 GLU A N 1
ATOM 786 C CA . GLU A 1 99 ? 4.234 10.127 -14.722 1.00 94.50 99 GLU A CA 1
ATOM 787 C C . GLU A 1 99 ? 3.106 10.914 -15.414 1.00 94.50 99 GLU A C 1
ATOM 789 O O . GLU A 1 99 ? 2.791 12.027 -14.985 1.00 94.50 99 GLU A O 1
ATOM 794 N N . SER A 1 100 ? 2.525 10.386 -16.498 1.00 96.69 100 SER A N 1
ATOM 795 C CA . SER A 1 100 ? 1.424 11.058 -17.193 1.00 96.69 100 SER A CA 1
ATOM 796 C C . SER A 1 100 ? 0.148 11.044 -16.348 1.00 96.69 100 SER A C 1
ATOM 798 O O . SER A 1 100 ? -0.026 10.208 -15.460 1.00 96.69 100 SER A O 1
ATOM 800 N N . GLU A 1 101 ? -0.771 11.973 -16.612 1.00 95.12 101 GLU A N 1
ATOM 801 C CA . GLU A 1 101 ? -2.047 12.011 -15.894 1.00 95.12 101 GLU A CA 1
ATOM 802 C C . GLU A 1 101 ? -2.850 10.719 -16.119 1.00 95.12 101 GLU A C 1
ATOM 804 O O . GLU A 1 101 ? -3.475 10.197 -15.193 1.00 95.12 101 GLU A O 1
ATOM 809 N N . GLU A 1 102 ? -2.816 10.191 -17.342 1.00 95.38 102 GLU A N 1
ATOM 810 C CA . GLU A 1 102 ? -3.449 8.936 -17.736 1.00 95.38 102 GLU A CA 1
ATOM 811 C C . GLU A 1 102 ? -2.878 7.749 -16.960 1.00 95.38 102 GLU A C 1
ATOM 813 O O . GLU A 1 102 ? -3.650 6.957 -16.417 1.00 95.38 102 GLU A O 1
ATOM 818 N N . ASP A 1 103 ? -1.552 7.664 -16.840 1.00 95.12 103 ASP A N 1
ATOM 819 C CA . ASP A 1 103 ? -0.892 6.588 -16.099 1.00 95.12 103 ASP A CA 1
ATOM 820 C C . ASP A 1 103 ? -1.203 6.694 -14.604 1.00 95.12 103 ASP A C 1
ATOM 822 O O . ASP A 1 103 ? -1.622 5.718 -13.987 1.00 95.12 103 ASP A O 1
ATOM 826 N N . ILE A 1 104 ? -1.099 7.892 -14.017 1.00 96.75 104 ILE A N 1
ATOM 827 C CA . ILE A 1 104 ? -1.379 8.124 -12.591 1.00 96.75 104 ILE A CA 1
ATOM 828 C C . ILE A 1 104 ? -2.818 7.715 -12.233 1.00 96.75 104 ILE A C 1
ATOM 830 O O . ILE A 1 104 ? -3.053 7.156 -11.157 1.00 96.75 104 ILE A O 1
ATOM 834 N N . LYS A 1 105 ? -3.792 7.932 -13.129 1.00 97.44 105 LYS A N 1
ATOM 835 C CA . LYS A 1 105 ? -5.188 7.507 -12.917 1.00 97.44 105 LYS A CA 1
ATOM 836 C C . LYS A 1 105 ? -5.328 5.995 -12.741 1.00 97.44 105 LYS A C 1
ATOM 838 O O . LYS A 1 105 ? -6.180 5.568 -11.960 1.00 97.44 105 LYS A O 1
ATOM 843 N N . LEU A 1 106 ? -4.481 5.186 -13.383 1.00 97.50 106 LEU A N 1
ATOM 844 C CA . LEU A 1 106 ? -4.480 3.726 -13.215 1.00 97.50 106 LEU A CA 1
ATOM 845 C C . LEU A 1 106 ? -4.085 3.298 -11.794 1.00 97.50 106 LEU A C 1
ATOM 847 O O . LEU A 1 106 ? -4.406 2.184 -11.377 1.00 97.50 106 LEU A O 1
ATOM 851 N N . PHE A 1 107 ? -3.433 4.182 -11.031 1.00 98.50 107 PHE A N 1
ATOM 852 C CA . PHE A 1 107 ? -2.966 3.897 -9.677 1.00 98.50 107 PHE A CA 1
ATOM 853 C C . PHE A 1 107 ? -3.942 4.312 -8.570 1.00 98.50 107 PHE A C 1
ATOM 855 O O . PHE A 1 107 ? -3.795 3.873 -7.426 1.00 98.50 107 PHE A O 1
ATOM 862 N N . ILE A 1 108 ? -4.973 5.098 -8.902 1.00 98.62 108 ILE A N 1
ATOM 863 C CA . ILE A 1 108 ? -6.027 5.509 -7.962 1.00 98.62 108 ILE A CA 1
ATOM 864 C C . ILE A 1 108 ? -6.680 4.294 -7.276 1.00 98.62 108 ILE A C 1
ATOM 866 O O . ILE A 1 108 ? -6.721 4.289 -6.041 1.00 98.62 108 ILE A O 1
ATOM 870 N N . PRO A 1 109 ? -7.104 3.231 -7.997 1.00 98.69 109 PRO A N 1
ATOM 871 C CA . PRO A 1 109 ? -7.806 2.109 -7.375 1.00 98.69 109 PRO A CA 1
ATOM 872 C C . PRO A 1 109 ? -6.993 1.375 -6.304 1.00 98.69 109 PRO A C 1
ATOM 874 O O . PRO A 1 109 ? -7.573 0.882 -5.338 1.00 98.69 109 PRO A O 1
ATOM 877 N N . TYR A 1 110 ? -5.658 1.325 -6.417 1.00 98.81 110 TYR A N 1
ATOM 878 C CA . TYR A 1 110 ? -4.804 0.709 -5.392 1.00 98.81 110 TYR A CA 1
ATOM 879 C C . TYR A 1 110 ? -4.878 1.461 -4.063 1.00 98.81 110 TYR A C 1
ATOM 881 O O . TYR A 1 110 ? -5.039 0.857 -2.999 1.00 98.81 110 TYR A O 1
ATOM 889 N N . ILE A 1 111 ? -4.789 2.791 -4.122 1.00 98.75 111 ILE A N 1
ATOM 890 C CA . ILE A 1 111 ? -4.850 3.640 -2.932 1.00 98.75 111 ILE A CA 1
ATOM 891 C C . ILE A 1 11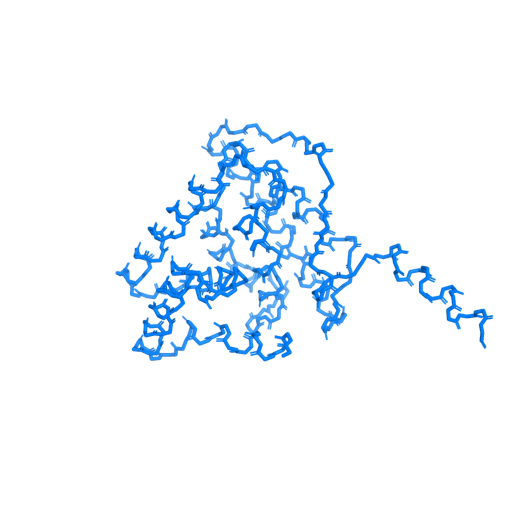1 ? -6.281 3.685 -2.389 1.00 98.75 111 ILE A C 1
ATOM 893 O O . ILE A 1 111 ? -6.475 3.610 -1.177 1.00 98.75 111 ILE A O 1
ATOM 897 N N . GLU A 1 112 ? -7.295 3.746 -3.251 1.00 98.62 112 GLU A N 1
ATOM 898 C CA . GLU A 1 112 ? -8.697 3.671 -2.827 1.00 98.62 112 GLU A CA 1
ATOM 899 C C . GLU A 1 112 ? -9.007 2.348 -2.127 1.00 98.62 112 GLU A C 1
ATOM 901 O O . GLU A 1 112 ? -9.616 2.362 -1.057 1.00 98.62 112 GLU A O 1
ATOM 906 N N . LEU A 1 113 ? -8.522 1.216 -2.652 1.00 98.69 113 LEU A N 1
ATOM 907 C CA . LEU A 1 113 ? -8.657 -0.085 -1.998 1.00 98.69 113 LEU A CA 1
ATOM 908 C C . LEU A 1 113 ? -8.022 -0.074 -0.601 1.00 98.69 113 LEU A C 1
ATOM 910 O O . LEU A 1 113 ? -8.633 -0.562 0.354 1.00 98.69 113 LEU A O 1
ATOM 914 N N . PHE A 1 114 ? -6.829 0.512 -0.463 1.00 98.62 114 PHE A N 1
ATOM 915 C CA . PHE A 1 114 ? -6.187 0.694 0.837 1.00 98.62 114 PHE A CA 1
ATOM 916 C C . PHE A 1 114 ? -7.060 1.512 1.793 1.00 98.62 114 PHE A C 1
ATOM 918 O O . PHE A 1 114 ? -7.371 1.059 2.899 1.00 98.62 114 PHE A O 1
ATOM 925 N N . LEU A 1 115 ? -7.515 2.689 1.364 1.00 98.38 115 LEU A N 1
ATOM 926 C CA . LEU A 1 115 ? -8.318 3.578 2.198 1.00 98.38 115 LEU A CA 1
ATOM 927 C C . LEU A 1 115 ? -9.675 2.965 2.563 1.00 98.38 115 LEU A C 1
ATOM 929 O O . LEU A 1 115 ? -10.140 3.131 3.687 1.00 98.38 115 LEU A O 1
ATOM 933 N N . ASP A 1 116 ? -10.312 2.233 1.657 1.00 97.56 116 ASP A N 1
ATOM 934 C CA . ASP A 1 116 ? -11.585 1.558 1.908 1.00 97.56 116 ASP A CA 1
ATOM 935 C C . ASP A 1 116 ? -11.485 0.430 2.931 1.00 97.56 116 ASP A C 1
ATOM 937 O O . ASP A 1 116 ? -12.480 0.097 3.585 1.00 97.56 116 ASP A O 1
ATOM 941 N N . CYS A 1 117 ? -10.309 -0.177 3.055 1.00 97.19 117 CYS A N 1
ATOM 942 C CA . CYS A 1 117 ? -10.062 -1.264 3.988 1.00 97.19 117 CYS A CA 1
ATOM 943 C C . CYS A 1 117 ? -9.502 -0.794 5.333 1.00 97.19 117 CYS A C 1
ATOM 945 O O . CYS A 1 117 ? -9.822 -1.412 6.348 1.00 97.19 117 CYS A O 1
ATOM 947 N N . VAL A 1 118 ? -8.678 0.258 5.340 1.00 95.75 118 VAL A N 1
ATOM 948 C CA . VAL A 1 118 ? -7.828 0.619 6.487 1.00 95.75 118 VAL A CA 1
ATOM 949 C C . VAL A 1 118 ? -8.181 1.974 7.093 1.00 95.75 118 VAL A C 1
ATOM 951 O O . VAL A 1 118 ? -8.006 2.160 8.297 1.00 95.75 118 VAL A O 1
ATOM 954 N N . ALA A 1 119 ? -8.663 2.936 6.303 1.00 96.06 119 ALA A N 1
ATOM 955 C CA . ALA A 1 119 ? -8.892 4.281 6.813 1.00 96.06 119 ALA A CA 1
ATOM 956 C C . ALA A 1 119 ? -10.149 4.353 7.690 1.00 96.06 119 ALA A C 1
ATOM 958 O O . ALA A 1 119 ? -11.225 3.877 7.321 1.00 96.06 119 ALA A O 1
ATOM 959 N N . THR A 1 120 ? -10.019 5.023 8.829 1.00 94.44 120 THR A N 1
ATOM 960 C CA . THR A 1 120 ? -11.098 5.358 9.759 1.00 94.44 120 THR A CA 1
ATOM 961 C C . THR A 1 120 ? -10.965 6.813 10.197 1.00 94.44 120 THR A C 1
ATOM 963 O O . THR A 1 120 ? -9.903 7.424 10.058 1.00 94.44 120 THR A O 1
ATOM 966 N N . SER A 1 121 ? -12.017 7.374 10.795 1.00 94.50 121 SER A N 1
ATOM 967 C CA . SER A 1 121 ? -11.960 8.714 11.394 1.00 94.50 121 SER A CA 1
ATOM 968 C C . SER A 1 121 ? -10.879 8.850 12.473 1.00 94.50 121 SER A C 1
ATOM 970 O O . SER A 1 121 ? -10.432 9.957 12.750 1.00 94.50 121 SER A O 1
ATOM 972 N N . GLU A 1 122 ? -10.460 7.742 13.086 1.00 91.19 122 GLU A N 1
ATOM 973 C CA . GLU A 1 122 ? -9.483 7.722 14.178 1.00 91.19 122 GLU A CA 1
ATOM 974 C C . GLU A 1 122 ? -8.032 7.672 13.681 1.00 91.19 122 GLU A C 1
ATOM 976 O O . GLU A 1 122 ? -7.147 8.219 14.338 1.00 91.19 122 GLU A O 1
ATOM 981 N N . ASN A 1 123 ? -7.765 7.037 12.531 1.00 92.94 123 ASN A N 1
ATOM 982 C CA . ASN A 1 123 ? -6.402 6.875 12.008 1.00 92.94 123 ASN A CA 1
ATOM 983 C C . ASN A 1 123 ? -6.082 7.756 10.789 1.00 92.94 123 ASN A C 1
ATOM 985 O O . ASN A 1 123 ? -4.926 7.807 10.372 1.00 92.94 123 ASN A O 1
ATOM 989 N N . ILE A 1 124 ? -7.051 8.480 10.222 1.00 96.44 124 ILE A N 1
ATOM 990 C CA . ILE A 1 124 ? -6.827 9.223 8.974 1.00 96.44 124 ILE A CA 1
ATOM 991 C C . ILE A 1 124 ? -5.743 10.302 9.097 1.00 96.44 124 ILE A C 1
ATOM 993 O O . ILE A 1 124 ? -4.916 10.438 8.198 1.00 96.44 124 ILE A O 1
ATOM 997 N N . SER A 1 125 ? -5.659 10.999 10.235 1.00 95.62 125 SER A N 1
ATOM 998 C CA . SER A 1 125 ? -4.579 11.962 10.502 1.00 95.62 125 SER A CA 1
ATOM 999 C C . SER A 1 125 ? -3.199 11.291 10.536 1.00 95.62 125 SER A C 1
ATOM 1001 O O . SER A 1 125 ? -2.212 11.878 10.096 1.00 95.62 125 SER A O 1
ATOM 1003 N N . PHE A 1 126 ? -3.118 10.048 11.022 1.00 94.75 126 PHE A N 1
ATOM 1004 C CA . PHE A 1 126 ? -1.884 9.260 11.030 1.00 94.75 126 PHE A CA 1
ATOM 1005 C C . PHE A 1 126 ? -1.480 8.818 9.619 1.00 94.75 126 PHE A C 1
ATOM 1007 O O . PHE A 1 126 ? -0.330 9.014 9.225 1.00 94.75 126 PHE A O 1
ATOM 1014 N N . LEU A 1 127 ? -2.425 8.294 8.833 1.00 96.38 127 LEU A N 1
ATOM 1015 C CA . LEU A 1 127 ? 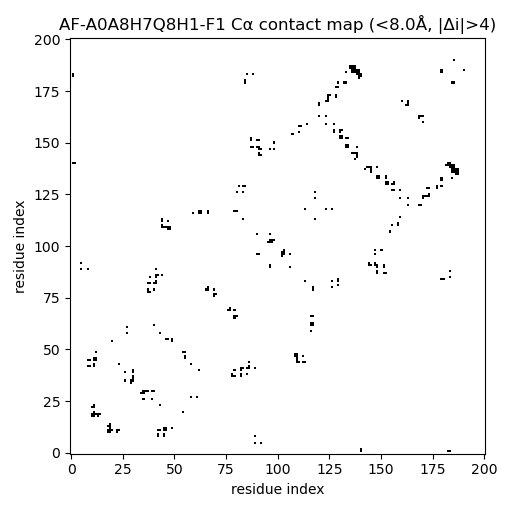-2.198 7.915 7.434 1.00 96.38 127 LEU A CA 1
ATOM 1016 C C . LEU A 1 127 ? -1.746 9.112 6.590 1.00 96.38 127 LEU A C 1
ATOM 1018 O O . LEU A 1 127 ? -0.788 9.010 5.825 1.00 96.38 127 LEU A O 1
ATOM 1022 N N . TYR A 1 128 ? -2.383 10.265 6.787 1.00 97.50 128 TYR A N 1
ATOM 1023 C CA . TYR A 1 128 ? -2.005 11.503 6.117 1.00 97.50 128 TYR A CA 1
ATOM 1024 C C . TYR A 1 128 ? -0.588 11.940 6.500 1.00 97.50 128 TYR A C 1
ATOM 1026 O O . TYR A 1 128 ? 0.210 12.304 5.639 1.00 97.50 128 TYR A O 1
ATOM 1034 N N . HIS A 1 129 ? -0.231 11.824 7.783 1.00 96.06 129 HIS A N 1
ATOM 1035 C CA . HIS A 1 129 ? 1.127 12.102 8.239 1.00 96.06 129 HIS A CA 1
ATOM 1036 C C . HIS A 1 129 ? 2.166 11.156 7.619 1.00 96.06 129 HIS A C 1
ATOM 1038 O O . HIS A 1 129 ? 3.253 11.617 7.280 1.00 96.06 129 HIS A O 1
ATOM 1044 N N . ILE A 1 130 ? 1.851 9.865 7.432 1.00 96.25 130 ILE A N 1
ATOM 1045 C CA . ILE A 1 130 ? 2.707 8.926 6.681 1.00 96.25 130 ILE A CA 1
ATOM 1046 C C . ILE A 1 130 ? 2.902 9.421 5.245 1.00 96.25 130 ILE A C 1
ATOM 1048 O O . ILE A 1 130 ? 4.042 9.527 4.799 1.00 96.25 130 ILE A O 1
ATOM 1052 N N . GLY A 1 131 ? 1.813 9.767 4.549 1.00 96.75 131 GLY A N 1
ATOM 1053 C CA . GLY A 1 131 ? 1.861 10.296 3.183 1.00 96.75 131 GLY A CA 1
ATOM 1054 C C . GLY A 1 131 ? 2.799 11.500 3.062 1.00 96.75 131 GLY A C 1
ATOM 1055 O O . GLY A 1 131 ? 3.684 11.531 2.222 1.00 96.75 131 GLY A O 1
ATOM 1056 N N . GLN A 1 132 ? 2.736 12.449 3.990 1.00 95.62 132 GLN A N 1
ATOM 1057 C CA . GLN A 1 132 ? 3.616 13.622 3.945 1.00 95.62 132 GLN A CA 1
ATOM 1058 C C . GLN A 1 132 ? 5.115 13.305 4.114 1.00 95.62 132 GLN A C 1
ATOM 1060 O O . GLN A 1 132 ? 5.955 14.114 3.717 1.00 95.62 132 GLN A O 1
ATOM 1065 N N . LYS A 1 133 ? 5.483 12.159 4.706 1.00 94.50 133 LYS A N 1
ATOM 1066 C CA . LYS A 1 133 ? 6.890 11.824 4.986 1.00 94.50 133 LYS A CA 1
ATOM 1067 C C . LYS A 1 133 ? 7.694 11.476 3.744 1.00 94.50 133 LYS A C 1
ATOM 1069 O O . LYS A 1 133 ? 8.890 11.754 3.747 1.00 94.50 133 LYS A O 1
ATOM 1074 N N . PHE A 1 134 ? 7.079 10.909 2.706 1.00 95.69 134 PHE A N 1
ATOM 1075 C CA . PHE A 1 134 ? 7.822 10.432 1.534 1.00 95.69 134 PHE A CA 1
ATOM 1076 C C . PHE A 1 134 ? 8.655 11.540 0.889 1.00 95.69 134 PHE A C 1
ATOM 1078 O O . PHE A 1 134 ? 9.810 11.316 0.544 1.00 95.69 134 PHE A O 1
ATOM 1085 N N . LYS A 1 135 ? 8.126 12.767 0.830 1.00 94.00 135 LYS A N 1
ATOM 1086 C CA . LYS A 1 135 ? 8.795 13.926 0.211 1.00 94.00 135 LYS A CA 1
ATOM 1087 C C . LYS A 1 135 ? 10.065 14.391 0.932 1.00 94.00 135 LYS A C 1
ATOM 1089 O O . LYS A 1 135 ? 10.777 15.229 0.397 1.00 94.00 135 LYS A O 1
ATOM 1094 N N . ALA A 1 136 ? 10.345 13.876 2.131 1.00 93.12 136 ALA A N 1
ATOM 1095 C CA . ALA A 1 136 ? 11.569 14.141 2.892 1.00 93.12 136 ALA A CA 1
ATOM 1096 C C . ALA A 1 136 ? 12.536 12.938 2.897 1.00 93.12 136 ALA A C 1
ATOM 1098 O O . ALA A 1 136 ? 13.410 12.837 3.765 1.00 93.12 136 ALA A O 1
ATOM 1099 N N . THR A 1 137 ? 12.340 11.990 1.977 1.00 95.12 137 THR A N 1
ATOM 1100 C CA . THR A 1 137 ? 13.102 10.742 1.911 1.00 95.12 137 THR A CA 1
ATOM 1101 C C . THR A 1 137 ? 13.569 10.423 0.499 1.00 95.12 137 THR A C 1
ATOM 1103 O O . THR A 1 137 ? 12.986 10.886 -0.478 1.00 95.12 137 THR A O 1
ATOM 1106 N N . THR A 1 138 ? 14.612 9.610 0.397 1.00 96.75 138 THR A N 1
ATOM 1107 C CA . THR A 1 138 ? 15.112 9.020 -0.848 1.00 96.75 138 THR A CA 1
ATOM 1108 C C . THR A 1 138 ? 14.814 7.526 -0.835 1.00 96.75 138 THR A C 1
ATOM 1110 O O . THR A 1 138 ? 14.987 6.882 0.205 1.00 96.75 138 THR A O 1
ATOM 1113 N N . ASP A 1 139 ? 14.388 6.984 -1.974 1.00 97.06 139 ASP A N 1
ATOM 1114 C CA . ASP A 1 139 ? 14.253 5.541 -2.171 1.00 97.06 139 ASP A CA 1
ATOM 1115 C C . ASP A 1 139 ? 15.632 4.864 -2.085 1.00 97.06 139 ASP A C 1
ATOM 1117 O O . ASP A 1 139 ? 16.598 5.300 -2.716 1.00 97.06 139 ASP A O 1
ATOM 1121 N N . THR A 1 140 ? 15.748 3.829 -1.254 1.00 96.12 140 THR A N 1
ATOM 1122 C CA . THR A 1 140 ? 17.020 3.131 -0.996 1.00 9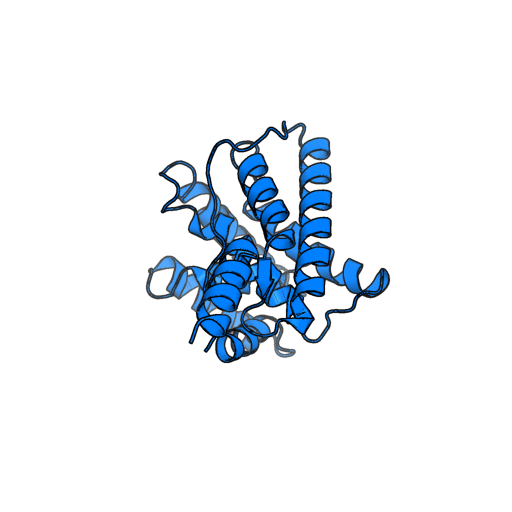6.12 140 THR A CA 1
ATOM 1123 C C . THR A 1 140 ? 17.319 2.024 -2.003 1.00 96.12 140 THR A C 1
ATOM 1125 O O . THR A 1 140 ? 18.462 1.572 -2.085 1.00 96.12 140 THR A O 1
ATOM 1128 N N . VAL A 1 141 ? 16.312 1.555 -2.741 1.00 95.50 141 VAL A N 1
ATOM 1129 C CA . VAL A 1 141 ? 16.430 0.470 -3.722 1.00 95.50 141 VAL A CA 1
ATOM 1130 C C . VAL A 1 141 ? 16.834 1.026 -5.082 1.00 95.50 141 VAL A C 1
ATOM 1132 O O . VAL A 1 141 ? 17.703 0.452 -5.747 1.00 95.50 141 VAL A O 1
ATOM 1135 N N . ASP A 1 142 ? 16.208 2.132 -5.478 1.00 95.88 142 ASP A N 1
ATOM 1136 C CA . ASP A 1 142 ? 16.526 2.903 -6.671 1.00 95.88 142 ASP A CA 1
ATOM 1137 C C . ASP A 1 142 ? 16.212 4.397 -6.448 1.00 95.88 142 ASP A C 1
ATOM 1139 O O . ASP A 1 142 ? 15.063 4.827 -6.601 1.00 95.88 142 ASP A O 1
ATOM 1143 N N . PRO A 1 143 ? 17.227 5.225 -6.129 1.00 95.75 143 PRO A N 1
ATOM 1144 C CA . PRO A 1 143 ? 17.034 6.651 -5.886 1.00 95.75 143 PRO A CA 1
ATOM 1145 C C . PRO A 1 143 ? 16.355 7.401 -7.037 1.00 95.75 143 PRO A C 1
ATOM 1147 O O . PRO A 1 143 ? 15.682 8.403 -6.777 1.00 95.75 143 PRO A O 1
ATOM 1150 N N . SER A 1 144 ? 16.487 6.928 -8.285 1.00 95.25 144 SER A N 1
ATOM 1151 C CA . SER A 1 144 ? 15.854 7.558 -9.450 1.00 95.25 144 SER A CA 1
ATOM 1152 C C . SER A 1 144 ? 14.324 7.455 -9.419 1.00 95.25 144 SER A C 1
ATOM 1154 O O . SER A 1 144 ? 13.641 8.341 -9.931 1.00 95.25 144 SER A O 1
ATOM 1156 N N . LEU A 1 145 ? 13.781 6.451 -8.722 1.00 96.81 145 LEU A N 1
ATOM 1157 C CA . LEU A 1 145 ? 12.342 6.225 -8.555 1.00 96.81 145 LEU A CA 1
ATOM 1158 C C . LEU A 1 145 ? 11.744 6.979 -7.355 1.00 96.81 145 LEU A C 1
ATOM 1160 O O . LEU A 1 145 ? 10.537 6.914 -7.114 1.00 96.81 145 LEU A O 1
ATOM 1164 N N . SER A 1 146 ? 12.546 7.761 -6.619 1.00 97.38 146 SER A N 1
ATOM 1165 C CA . SER A 1 146 ? 12.049 8.570 -5.491 1.00 97.38 146 SER A CA 1
ATOM 1166 C C . SER A 1 146 ? 10.916 9.509 -5.918 1.00 97.38 146 SER A C 1
ATOM 1168 O O . SER A 1 146 ? 9.939 9.684 -5.191 1.00 97.38 146 SER A O 1
ATOM 1170 N N . LYS A 1 147 ? 11.005 10.062 -7.135 1.00 97.31 147 LYS A N 1
ATOM 1171 C CA . LYS A 1 147 ? 9.977 10.941 -7.700 1.00 97.31 147 LYS A CA 1
ATOM 1172 C C . LYS A 1 147 ? 8.622 10.238 -7.837 1.00 97.31 147 LYS A C 1
ATOM 1174 O O . LYS A 1 147 ? 7.607 10.841 -7.494 1.00 97.31 147 LYS A O 1
ATOM 1179 N N . ASN A 1 148 ? 8.605 8.965 -8.232 1.00 98.25 148 ASN A N 1
ATOM 1180 C CA . ASN A 1 148 ? 7.379 8.165 -8.332 1.00 98.25 148 ASN A CA 1
ATOM 1181 C C . ASN A 1 148 ? 6.694 8.058 -6.964 1.00 98.25 148 ASN A C 1
ATOM 1183 O O . ASN A 1 148 ? 5.493 8.295 -6.841 1.00 98.25 148 ASN A O 1
ATOM 1187 N N . SER A 1 149 ? 7.476 7.803 -5.907 1.00 98.25 149 SER A N 1
ATOM 1188 C CA . SER A 1 149 ? 6.966 7.778 -4.529 1.00 98.25 149 SER A CA 1
ATOM 1189 C C . SER A 1 149 ? 6.384 9.131 -4.097 1.00 98.25 149 SER A C 1
ATOM 1191 O O . SER A 1 149 ? 5.396 9.161 -3.367 1.00 98.25 149 SER A O 1
ATOM 1193 N N . TYR A 1 150 ? 6.949 10.257 -4.549 1.00 98.19 150 TYR A N 1
ATOM 1194 C CA . TYR A 1 150 ? 6.418 11.591 -4.236 1.00 98.19 150 TYR A CA 1
ATOM 1195 C C . TYR A 1 150 ? 5.076 11.849 -4.926 1.00 98.19 150 TYR A C 1
ATOM 1197 O O . TYR A 1 150 ? 4.157 12.354 -4.283 1.00 98.19 150 TYR A O 1
ATOM 1205 N N . ILE A 1 151 ? 4.949 11.455 -6.197 1.00 98.56 151 ILE A N 1
ATOM 1206 C CA . ILE A 1 151 ? 3.698 11.550 -6.962 1.00 98.56 151 ILE A CA 1
ATOM 1207 C C . ILE A 1 151 ? 2.606 10.714 -6.286 1.00 98.56 151 ILE A C 1
ATOM 1209 O O . ILE A 1 151 ? 1.520 11.217 -6.004 1.00 98.56 151 ILE A O 1
ATOM 1213 N N . LEU A 1 152 ? 2.910 9.458 -5.947 1.00 98.62 152 LEU A N 1
ATOM 1214 C CA . LEU A 1 152 ? 1.983 8.560 -5.251 1.00 98.62 152 LEU A CA 1
ATOM 1215 C C . LEU A 1 152 ? 1.620 9.062 -3.847 1.00 98.62 152 LEU A C 1
ATOM 1217 O O . LEU A 1 152 ? 0.483 8.907 -3.408 1.00 98.62 152 LEU A O 1
ATOM 1221 N N . SER A 1 153 ? 2.562 9.698 -3.150 1.00 98.25 153 SER A N 1
ATOM 1222 C CA . SER A 1 153 ? 2.327 10.370 -1.870 1.00 98.25 153 SER A CA 1
ATOM 1223 C C . SER A 1 153 ? 1.335 11.527 -2.004 1.00 98.25 153 SER A C 1
ATOM 1225 O O . SER A 1 153 ? 0.397 11.628 -1.209 1.00 98.25 153 SER A O 1
ATOM 1227 N N . ASP A 1 154 ? 1.529 12.401 -2.995 1.00 98.50 154 ASP A N 1
ATOM 1228 C CA . ASP A 1 154 ? 0.625 13.524 -3.257 1.00 98.50 154 ASP A CA 1
ATOM 1229 C C . ASP A 1 154 ? -0.772 13.005 -3.654 1.00 98.50 154 ASP A C 1
ATOM 1231 O O . ASP A 1 154 ? -1.778 13.480 -3.117 1.00 98.50 154 ASP A O 1
ATOM 1235 N N . LEU A 1 155 ? -0.838 11.956 -4.485 1.00 98.62 155 LEU A N 1
ATOM 1236 C CA . LEU A 1 155 ? -2.082 11.266 -4.839 1.00 98.62 155 LEU A CA 1
ATOM 1237 C C . LEU A 1 155 ? -2.792 10.693 -3.603 1.00 98.62 155 LEU A C 1
ATOM 1239 O O . LEU A 1 155 ? -3.986 10.923 -3.404 1.00 98.62 155 LEU A O 1
ATOM 1243 N N . ALA A 1 156 ? -2.062 9.987 -2.736 1.00 98.69 156 ALA A N 1
ATOM 1244 C CA . ALA A 1 156 ? -2.616 9.417 -1.515 1.00 98.69 156 ALA A CA 1
ATOM 1245 C C . ALA A 1 156 ? -3.158 10.495 -0.573 1.00 98.69 156 ALA A C 1
ATOM 1247 O O . ALA A 1 156 ? -4.267 10.359 -0.053 1.00 98.69 156 ALA A O 1
ATOM 1248 N N . CYS A 1 157 ? -2.418 11.591 -0.391 1.00 98.56 157 CYS A N 1
ATOM 1249 C CA . CYS A 1 157 ? -2.861 12.716 0.425 1.00 98.56 157 CYS A CA 1
ATOM 1250 C C . CYS A 1 157 ? -4.137 13.360 -0.143 1.00 98.56 157 CYS A C 1
ATOM 1252 O O . CYS A 1 157 ? -5.056 13.661 0.624 1.00 98.56 157 CYS A O 1
ATOM 1254 N N . ALA A 1 158 ? -4.233 13.527 -1.466 1.00 98.62 158 ALA A N 1
ATOM 1255 C CA . ALA A 1 158 ? -5.430 14.052 -2.122 1.00 98.62 158 ALA A CA 1
ATOM 1256 C C . ALA A 1 158 ? -6.653 13.135 -1.918 1.00 98.62 158 ALA A C 1
ATOM 1258 O O . ALA A 1 158 ? -7.720 13.607 -1.515 1.00 98.62 158 ALA A O 1
ATOM 1259 N N . LEU A 1 159 ? -6.491 11.820 -2.102 1.00 98.75 159 LEU A N 1
ATOM 1260 C CA . LEU A 1 159 ? -7.560 10.836 -1.895 1.00 98.75 159 LEU A CA 1
ATOM 1261 C C . LEU A 1 159 ? -8.004 10.765 -0.424 1.00 98.75 159 LEU A C 1
ATOM 1263 O O . LEU A 1 159 ? -9.198 10.669 -0.138 1.00 98.75 159 LEU A O 1
ATOM 1267 N N . MET A 1 160 ? -7.078 10.891 0.533 1.00 98.62 160 MET A N 1
ATOM 1268 C CA . MET A 1 160 ? -7.412 10.981 1.961 1.00 98.62 160 MET A CA 1
ATOM 1269 C C . MET A 1 160 ? -8.238 12.231 2.279 1.00 98.62 160 MET A C 1
ATOM 1271 O O . MET A 1 160 ? -9.244 12.137 2.981 1.00 98.62 160 MET A O 1
ATOM 1275 N N . GLN A 1 161 ? -7.869 13.395 1.733 1.00 98.56 161 GLN A N 1
ATOM 1276 C CA . GLN A 1 161 ? -8.652 14.625 1.892 1.00 98.56 161 GLN A CA 1
ATOM 1277 C C . GLN A 1 161 ? -10.055 14.487 1.290 1.00 98.56 161 GLN A C 1
ATOM 1279 O O . GLN A 1 161 ? -11.036 14.911 1.908 1.00 98.56 161 GLN A O 1
ATOM 1284 N N . GLN A 1 162 ? -10.170 13.882 0.104 1.00 98.50 162 GLN A N 1
ATOM 1285 C CA . GLN A 1 162 ? -11.459 13.597 -0.525 1.00 98.50 162 GLN A CA 1
ATOM 1286 C C . GLN A 1 162 ? -12.308 12.665 0.346 1.00 98.50 162 GLN A C 1
ATOM 1288 O O . GLN A 1 162 ? -13.488 12.944 0.570 1.00 98.50 162 GLN A O 1
ATOM 1293 N N . LYS A 1 163 ? -11.708 11.607 0.902 1.00 98.31 163 LYS A N 1
ATOM 1294 C CA . LYS A 1 163 ? -12.391 10.676 1.806 1.00 98.31 163 LYS A CA 1
ATOM 1295 C C . LYS A 1 163 ? -12.868 11.367 3.083 1.00 98.31 163 LYS A C 1
ATOM 1297 O O . LYS A 1 163 ? -14.017 11.165 3.471 1.00 98.31 163 LYS A O 1
ATOM 1302 N N . CYS A 1 164 ? -12.052 12.237 3.685 1.00 98.25 164 CYS A N 1
ATOM 1303 C CA . CYS A 1 164 ? -12.462 13.038 4.841 1.00 98.25 164 CYS A CA 1
ATOM 1304 C C . CYS A 1 164 ? -13.686 13.900 4.536 1.00 98.25 164 CYS A C 1
ATOM 1306 O O . CYS A 1 164 ? -14.643 13.883 5.304 1.00 98.25 164 CYS A O 1
ATOM 1308 N N . LYS A 1 165 ? -13.694 14.602 3.394 1.00 97.94 165 LYS A N 1
ATOM 1309 C CA . LYS A 1 165 ? -14.850 15.405 2.964 1.00 97.94 165 LYS A CA 1
ATOM 1310 C C . LYS A 1 165 ? -16.095 14.533 2.780 1.00 97.94 165 LYS A C 1
ATOM 1312 O O . LYS A 1 165 ? -17.141 14.844 3.337 1.00 97.94 165 LYS A O 1
ATOM 1317 N N . ALA A 1 166 ? -15.969 13.422 2.053 1.00 98.00 166 ALA A N 1
ATOM 1318 C CA . ALA A 1 166 ? -17.083 12.520 1.760 1.00 98.00 166 ALA A CA 1
ATOM 1319 C C . ALA A 1 166 ? -17.657 11.837 3.015 1.00 98.00 166 ALA A C 1
ATOM 1321 O O . ALA A 1 166 ? -18.856 11.590 3.088 1.00 98.00 166 ALA A O 1
ATOM 1322 N N . SER A 1 167 ? -16.813 11.537 4.005 1.00 97.44 167 SER A N 1
ATOM 1323 C CA . SER A 1 167 ? -17.207 10.856 5.247 1.00 97.44 167 SER A CA 1
ATOM 1324 C C . SER A 1 167 ? -17.403 11.801 6.438 1.00 97.44 167 SER A C 1
ATOM 1326 O O . SER A 1 167 ? -17.651 11.333 7.547 1.00 97.44 167 SER A O 1
ATOM 1328 N N . SER A 1 168 ? -17.295 13.120 6.232 1.00 97.56 168 SER A N 1
ATOM 1329 C CA . SER A 1 168 ? -17.337 14.136 7.299 1.00 97.56 168 SER A CA 1
ATOM 1330 C C . SER A 1 168 ? -16.344 13.869 8.441 1.00 97.56 168 SER A C 1
ATOM 1332 O O . SER A 1 168 ? -16.640 14.098 9.612 1.00 97.56 168 SER A O 1
ATOM 1334 N N . TRP A 1 169 ? -15.153 13.366 8.108 1.00 97.69 169 TRP A N 1
ATOM 1335 C CA . TRP A 1 169 ? -14.073 13.172 9.074 1.00 97.69 169 TRP A CA 1
ATOM 1336 C C . TRP A 1 169 ? -13.236 14.440 9.209 1.00 97.69 169 TRP A C 1
ATOM 1338 O O . TRP A 1 169 ? -12.965 15.135 8.228 1.00 97.69 169 TRP A O 1
ATOM 1348 N N . SER A 1 170 ? -12.785 14.717 10.431 1.00 95.44 170 SER A N 1
ATOM 1349 C CA . SER A 1 170 ? -11.831 15.794 10.681 1.00 95.44 170 SER A CA 1
ATOM 1350 C C . SER A 1 170 ? -10.419 15.328 10.341 1.00 95.44 170 SER A C 1
ATOM 1352 O O . SER A 1 170 ? -9.993 14.264 10.787 1.00 95.44 170 SER A O 1
ATOM 1354 N N . LEU A 1 171 ? -9.689 16.134 9.568 1.00 95.38 171 LEU A N 1
ATOM 1355 C CA . LEU A 1 171 ? -8.275 15.912 9.285 1.00 95.38 171 LEU A CA 1
ATOM 1356 C C . LEU A 1 171 ? -7.439 16.892 10.110 1.00 95.38 171 LEU A C 1
ATOM 1358 O O . LEU A 1 171 ? -7.297 18.061 9.756 1.00 95.38 171 LEU A O 1
ATOM 1362 N N . THR A 1 172 ? -6.912 16.410 11.231 1.00 92.38 172 THR A N 1
ATOM 1363 C CA . THR A 1 172 ? -6.081 17.186 12.163 1.00 92.38 172 THR A CA 1
ATOM 1364 C C . THR A 1 172 ? -4.603 16.825 12.023 1.00 92.38 172 THR A C 1
ATOM 1366 O O . THR A 1 172 ? -4.241 15.851 11.364 1.00 92.38 172 THR A O 1
ATOM 1369 N N . SER A 1 173 ? -3.715 17.600 12.649 1.00 89.00 173 SER A N 1
ATOM 1370 C CA . SER A 1 173 ? -2.303 17.228 12.725 1.00 89.00 173 SER A CA 1
ATOM 1371 C C . SER A 1 173 ? -2.111 15.986 13.602 1.00 89.00 173 SER A C 1
ATOM 1373 O O . SER A 1 173 ? -2.686 15.865 14.684 1.00 89.00 173 SER A O 1
ATOM 1375 N N . TYR A 1 174 ? -1.272 15.055 13.146 1.00 91.12 174 TYR A N 1
ATOM 1376 C CA . TYR A 1 174 ? -0.847 13.919 13.960 1.00 91.12 174 TYR A CA 1
ATOM 1377 C C . TYR A 1 174 ? 0.311 14.338 14.886 1.00 91.12 174 TYR A C 1
ATOM 1379 O O . TYR A 1 174 ? 1.334 14.809 14.384 1.00 91.12 174 TYR A O 1
ATOM 1387 N N . PRO A 1 175 ? 0.192 14.177 16.218 1.00 85.50 175 PRO A N 1
ATOM 1388 C CA . PRO A 1 175 ? 1.201 14.657 17.169 1.00 85.50 175 PRO A CA 1
ATOM 1389 C C . PRO A 1 175 ? 2.409 13.717 17.320 1.00 85.50 175 PRO A C 1
ATOM 1391 O O . PRO A 1 175 ? 3.431 14.105 17.885 1.00 85.50 175 PRO A O 1
ATOM 1394 N N . GLY A 1 176 ? 2.294 12.466 16.867 1.00 85.75 176 GLY A N 1
ATOM 1395 C CA . GLY A 1 176 ? 3.343 11.460 17.006 1.00 85.75 176 GLY A CA 1
ATOM 1396 C C . GLY A 1 176 ? 4.440 11.577 15.946 1.00 85.75 176 GLY A C 1
ATOM 1397 O O . GLY A 1 176 ? 4.323 12.290 14.952 1.00 85.75 176 GLY A O 1
ATOM 1398 N N . ARG A 1 177 ? 5.526 10.825 16.145 1.00 84.38 177 ARG A N 1
ATOM 1399 C CA . ARG A 1 177 ? 6.597 10.681 15.151 1.00 84.38 177 ARG A CA 1
ATOM 1400 C C . ARG A 1 177 ? 6.435 9.369 14.406 1.00 84.38 177 ARG A C 1
ATOM 1402 O O . ARG A 1 177 ? 6.229 8.331 15.027 1.00 84.38 177 ARG A O 1
ATOM 1409 N N . VAL A 1 178 ? 6.625 9.420 13.094 1.00 87.12 178 VAL A N 1
ATOM 1410 C CA . VAL A 1 178 ? 6.636 8.240 12.229 1.00 87.12 178 VAL A CA 1
ATOM 1411 C C . VAL A 1 178 ? 7.949 8.181 11.475 1.00 87.12 178 VAL A C 1
ATOM 1413 O O . VAL A 1 178 ? 8.419 9.198 10.956 1.00 87.12 178 VAL A O 1
ATOM 1416 N N . LYS A 1 179 ? 8.542 6.988 11.442 1.00 87.25 179 LYS A N 1
ATOM 1417 C CA . LYS A 1 179 ? 9.673 6.654 10.583 1.00 87.25 179 LYS A CA 1
ATOM 1418 C C . LYS A 1 179 ? 9.178 5.693 9.513 1.00 87.25 179 LYS A C 1
ATOM 1420 O O . LYS A 1 179 ? 8.477 4.737 9.838 1.00 87.25 179 LYS A O 1
ATOM 1425 N N . LEU A 1 180 ? 9.534 5.970 8.264 1.00 92.12 180 LEU A N 1
ATOM 1426 C CA . LEU A 1 180 ? 9.335 5.017 7.179 1.00 92.12 180 LEU A CA 1
ATOM 1427 C C . LEU A 1 180 ? 10.309 3.842 7.350 1.00 92.12 180 LEU A C 1
ATOM 1429 O O . LEU A 1 180 ? 11.292 3.940 8.090 1.00 92.12 180 LEU A O 1
ATOM 1433 N N . TYR A 1 181 ? 10.010 2.736 6.678 1.00 92.81 181 TYR A N 1
ATOM 1434 C CA . TYR A 1 181 ? 10.857 1.551 6.646 1.00 92.81 181 TYR A CA 1
ATOM 1435 C C . TYR A 1 181 ? 12.230 1.896 6.062 1.00 92.81 181 TYR A C 1
ATOM 1437 O O . TYR A 1 181 ? 12.328 2.273 4.896 1.00 92.81 181 TYR A O 1
ATOM 1445 N N . THR A 1 182 ? 13.283 1.798 6.878 1.00 91.19 182 THR A N 1
ATOM 1446 C CA . THR A 1 182 ? 14.651 2.221 6.521 1.00 91.19 182 THR A CA 1
ATOM 1447 C C . THR A 1 182 ? 15.259 1.406 5.386 1.00 91.19 182 THR A C 1
ATOM 1449 O O . THR A 1 182 ? 16.174 1.857 4.710 1.00 91.19 182 THR A O 1
ATOM 1452 N N . GLU A 1 183 ? 14.751 0.197 5.178 1.00 93.19 183 GLU A N 1
ATOM 1453 C CA . GLU A 1 183 ? 15.097 -0.674 4.066 1.00 93.19 183 GLU A CA 1
ATOM 1454 C C . GLU A 1 183 ? 14.497 -0.220 2.728 1.00 93.19 183 GLU A C 1
ATOM 1456 O O . GLU A 1 183 ? 14.992 -0.666 1.696 1.00 93.19 183 GLU A O 1
ATOM 1461 N N . LEU A 1 184 ? 13.477 0.652 2.745 1.00 95.94 184 LEU A N 1
ATOM 1462 C CA . LEU A 1 184 ? 12.818 1.216 1.556 1.00 95.94 184 LEU A CA 1
ATOM 1463 C C . LEU A 1 184 ? 13.132 2.708 1.358 1.00 95.94 184 LEU A C 1
ATOM 1465 O O . LEU A 1 184 ? 13.228 3.181 0.230 1.00 95.94 184 LEU A O 1
ATOM 1469 N N . TYR A 1 185 ? 13.266 3.455 2.458 1.00 96.50 185 TYR A N 1
ATOM 1470 C CA . TYR A 1 185 ? 13.405 4.907 2.440 1.00 96.50 185 TYR A CA 1
ATOM 1471 C C . TYR A 1 185 ? 14.395 5.393 3.488 1.00 96.50 185 TYR A C 1
ATOM 1473 O O . TYR A 1 185 ? 14.323 5.017 4.659 1.00 96.50 185 TYR A O 1
ATOM 1481 N N . THR A 1 186 ? 15.256 6.326 3.095 1.00 94.25 186 THR A N 1
ATOM 1482 C CA . THR A 1 186 ? 16.173 7.004 4.012 1.00 94.25 186 THR A CA 1
ATOM 1483 C C . THR A 1 186 ? 15.903 8.506 4.027 1.00 94.25 186 THR A C 1
ATOM 1485 O O . THR A 1 186 ? 15.557 9.098 3.008 1.00 94.25 186 THR A O 1
ATOM 1488 N N . SER A 1 187 ? 16.019 9.138 5.193 1.00 89.19 187 SER A N 1
ATOM 1489 C CA . SER A 1 187 ? 15.751 10.575 5.357 1.00 89.19 187 SER A CA 1
ATOM 1490 C C . SER A 1 187 ? 16.864 11.428 4.748 1.00 89.19 187 SER A C 1
ATOM 1492 O O . SER A 1 187 ? 18.039 11.096 4.912 1.00 89.19 187 SER A O 1
ATOM 1494 N N . PHE A 1 188 ? 16.526 12.577 4.150 1.00 84.44 188 PHE A N 1
ATOM 1495 C CA . PHE A 1 188 ? 17.527 13.531 3.647 1.00 84.44 188 PHE A CA 1
ATOM 1496 C C . PHE A 1 188 ? 18.525 13.964 4.728 1.00 84.44 188 PHE A C 1
ATOM 1498 O O . PHE A 1 188 ? 19.727 13.960 4.487 1.00 84.44 188 PHE A O 1
ATOM 1505 N N . ALA A 1 189 ? 18.051 14.210 5.954 1.00 75.75 189 ALA A N 1
ATOM 1506 C CA . ALA A 1 189 ? 18.921 14.561 7.080 1.00 75.75 189 ALA A CA 1
ATOM 1507 C C . ALA A 1 189 ? 19.938 13.452 7.412 1.00 75.75 189 ALA A C 1
ATOM 1509 O O . ALA A 1 189 ? 21.035 13.723 7.890 1.00 75.75 189 ALA A O 1
ATOM 1510 N N . THR A 1 190 ? 19.587 12.186 7.169 1.00 70.44 190 THR A N 1
ATOM 1511 C CA . THR A 1 190 ? 20.511 11.060 7.347 1.00 70.44 190 THR A CA 1
ATOM 1512 C C . THR A 1 190 ? 21.516 10.983 6.196 1.00 70.44 190 THR A C 1
ATOM 1514 O O . THR A 1 190 ? 22.689 10.724 6.454 1.00 70.44 190 THR A O 1
ATOM 1517 N N . ASN A 1 191 ? 21.096 11.266 4.959 1.00 67.00 191 ASN A N 1
ATOM 1518 C CA . ASN A 1 191 ? 21.988 11.321 3.794 1.00 67.00 191 ASN A CA 1
ATOM 1519 C C . ASN A 1 191 ? 23.032 12.440 3.899 1.00 67.00 191 ASN A C 1
ATOM 1521 O O . ASN A 1 191 ? 24.201 12.215 3.589 1.00 67.00 191 ASN A O 1
ATOM 1525 N N . GLU A 1 192 ? 22.636 13.626 4.362 1.00 63.25 192 GLU A N 1
ATOM 1526 C CA . GLU A 1 192 ? 23.551 14.755 4.580 1.00 63.25 192 GLU A CA 1
ATOM 1527 C C . GLU A 1 192 ? 24.627 14.404 5.613 1.00 63.25 192 GLU A C 1
ATOM 1529 O O . GLU A 1 192 ? 25.816 14.559 5.337 1.00 63.25 192 GLU A O 1
ATOM 1534 N N . LEU A 1 193 ? 24.227 13.825 6.752 1.00 65.38 193 LEU A N 1
ATOM 1535 C CA . LEU A 1 193 ? 25.159 13.365 7.787 1.00 65.38 193 LEU A CA 1
ATOM 1536 C C . LEU A 1 193 ? 26.121 12.284 7.271 1.00 65.38 193 LEU A C 1
ATOM 1538 O O . LEU A 1 193 ? 27.304 12.310 7.600 1.00 65.38 193 LEU A O 1
ATOM 1542 N N . GLN A 1 194 ? 25.642 11.337 6.459 1.00 62.78 194 GLN A N 1
ATOM 1543 C CA . GLN A 1 194 ? 26.504 10.313 5.857 1.00 62.78 194 GLN A CA 1
ATOM 1544 C C . GLN A 1 194 ? 27.499 10.919 4.861 1.00 62.78 194 GLN A C 1
ATOM 1546 O O . GLN A 1 194 ? 28.675 10.566 4.890 1.00 62.78 194 GLN A O 1
ATOM 1551 N N . THR A 1 195 ? 27.056 11.865 4.031 1.00 65.12 195 THR A N 1
ATOM 1552 C CA . THR A 1 195 ? 27.914 12.557 3.057 1.00 65.12 195 THR A CA 1
ATOM 1553 C C . THR A 1 195 ? 28.992 13.385 3.758 1.00 65.12 195 THR A C 1
ATOM 1555 O O . THR A 1 195 ? 30.157 13.328 3.371 1.00 65.12 195 THR A O 1
ATOM 1558 N N . GLU A 1 196 ? 28.635 14.106 4.825 1.00 57.34 196 GLU A N 1
ATOM 1559 C CA . GLU A 1 196 ? 29.579 14.907 5.612 1.00 57.34 196 GLU A CA 1
ATOM 1560 C C . GLU A 1 196 ? 30.633 14.033 6.309 1.00 57.34 196 GLU A C 1
ATOM 1562 O O . GLU A 1 196 ? 31.812 14.388 6.338 1.00 57.34 196 GLU A O 1
ATOM 1567 N N . VAL A 1 197 ? 30.238 12.868 6.837 1.00 63.25 197 VAL A N 1
ATOM 1568 C CA . VAL A 1 197 ? 31.189 11.904 7.407 1.00 63.25 197 VAL A CA 1
ATOM 1569 C C . VAL A 1 197 ? 32.091 11.338 6.314 1.00 63.25 197 VAL A C 1
ATOM 1571 O O . VAL A 1 197 ? 33.300 11.352 6.494 1.00 63.25 197 VAL A O 1
ATOM 1574 N N . SER A 1 198 ? 31.562 10.907 5.166 1.00 60.47 198 SER A N 1
ATOM 1575 C CA . SER A 1 198 ? 32.376 10.353 4.073 1.00 60.47 198 SER A CA 1
ATOM 1576 C C . SER A 1 198 ? 33.361 11.346 3.448 1.00 60.47 198 SER A C 1
ATOM 1578 O O . SER A 1 198 ? 34.363 10.909 2.903 1.00 60.47 198 SER A O 1
ATOM 1580 N N . GLN A 1 199 ? 33.113 12.657 3.523 1.00 62.41 199 GLN A N 1
ATOM 1581 C CA . GLN A 1 199 ? 34.051 13.684 3.045 1.00 62.41 199 GLN A CA 1
ATOM 1582 C C . GLN A 1 199 ? 35.152 14.048 4.056 1.00 62.41 199 GLN A C 1
ATOM 1584 O O . GLN A 1 199 ? 36.068 14.797 3.720 1.00 62.41 199 GLN A O 1
ATOM 1589 N N . ARG A 1 200 ? 35.062 13.564 5.301 1.00 54.47 200 ARG A N 1
ATOM 1590 C CA . ARG A 1 200 ? 36.031 13.845 6.375 1.00 54.47 200 ARG A CA 1
ATOM 1591 C C . ARG A 1 200 ? 37.102 12.761 6.558 1.00 54.47 200 ARG A C 1
ATOM 1593 O O . ARG A 1 200 ? 37.934 12.911 7.452 1.00 54.47 200 ARG A O 1
ATOM 1600 N N . TRP A 1 201 ? 37.097 11.716 5.733 1.00 40.72 201 TRP A N 1
ATOM 1601 C CA . TRP A 1 201 ? 38.068 10.612 5.724 1.00 40.72 201 TRP A CA 1
ATOM 1602 C C . TRP A 1 201 ? 38.540 10.340 4.296 1.00 40.72 201 TRP A C 1
ATOM 1604 O O . TRP A 1 201 ? 39.639 9.761 4.160 1.00 40.72 201 TRP A O 1
#

Solvent-accessible surface area (backbone atoms only — not comparable to full-atom values): 11292 Å² total; per-residue (Å²): 107,68,73,58,47,54,60,57,42,52,42,49,64,43,94,49,64,69,53,19,50,54,51,47,51,50,50,54,53,29,48,73,72,62,78,38,68,66,72,58,59,23,39,64,34,62,37,53,80,54,83,54,62,65,62,48,50,53,51,47,52,51,47,33,51,53,38,63,73,45,66,86,59,68,92,87,46,42,54,71,69,54,18,52,62,53,33,42,50,48,51,37,69,34,91,81,62,47,91,48,74,72,41,46,57,71,51,47,48,36,52,49,48,42,44,75,34,59,58,43,76,85,47,42,26,52,55,43,51,54,31,64,48,47,78,53,37,39,31,64,83,47,59,86,42,28,61,43,33,37,54,50,22,53,51,47,41,50,52,50,54,51,47,26,65,77,68,74,38,74,82,56,88,54,90,74,90,83,80,73,60,68,84,52,31,40,45,52,75,56,52,52,54,50,51,56,54,64,72,73,112

Secondary structure (DSSP, 8-state):
-HHHHHHHHGGGG-SSHHHHHHHHHHHHHHHHTT-S-GGGHHHHGGGGG-S-HHHHHHHHHHHHHHHHHHTTSTTTS-TTTTHHHHHHHHHHT-TT--SSHHHHHHHHHHHHHHHHHH--TTTHHHHHHHHHHGGGEEESS-GGGHHHHHHHHHHHHHHHHHHHHHHT---PPP-S-----TTTEEEHHHHHHHHHHHTT-

pLDDT: mean 91.77, std 12.61, range [40.72, 98.81]

Nearest PDB structures (foldseek):
  5hdt-assembly2_B  TM=8.769E-01  e=1.149E-07  Homo sapiens
  5hdt-assembly1_A  TM=8.811E-01  e=1.198E-06  Homo sapiens
  5f0o-assembly1_A  TM=8.780E-01  e=3.160E-05  Lachancea thermotolerans
  3zjy-assembly3_G  TM=2.762E-01  e=7.000E+00  Homo sapiens

Radius of gyration: 17.11 Å; Cα contacts (8 Å, |Δi|>4): 205; chains: 1; bounding box: 55×37×38 Å

Sequence (201 aa):
SVKGFEKLALTVQDAVFEVRAGFSEMIIRDLQSGALHPRYFAVLFLLAHEPEKDLMRQTKAFLKKHAKVNHGLVAQKSYIEMSLVQLVHLLAHHPDFGESEEDIKLFIPYIELFLDCVATSENISFLYHIGQKFKATTDTVDPSLSKNSYILSDLACALMQQKCKASSWSLTSYPGRVKLYTELYTSFATNELQTEVSQRW

Organism: NCBI:txid44442